Protein AF-X6NXZ4-F1 (afdb_monomer_lite)

Organism: Reticulomyxa filosa (NCBI:txid46433)

Secondary structure (DSSP, 8-state):
------PPPPHHHHHHHHHHHHHHHTT-TT-TT----HHHHHHHHHT-TTHHHHTTSHHHHHHHHHHHHHHHHHSPTT----HHHHHHHHHHHHHHHHHHHHHHHHT-S-HHHHHHHHHHHHHHHHHHHHHHT-SEEE--------------------------------------GGGGG--SS-GGGGTSEE-SSSEEE-SSHHHHHHHHHHHHHHHHHS---SSSS--HHHHHHHHHHHGGGSGGGSS-GGG-HHHHHHHHHHHT--SGGGTTHHHHHHHHHHHTTS-STTHHHHHHHHHHHHHTT---TT-B-TT-B-TT-B-TT-B-TT-B-TT-B-TT-B-TT-B-TT-B-TT-B---

Radius of gyration: 24.18 Å; chains: 1; bounding box: 59×47×80 Å

pLDDT: mean 82.92, std 20.0, range [23.83, 98.88]

Foldseek 3Di:
DDDPDDFFDDPVRLLVVLVVLVVVVVPDPLPPPPPDDPVRVVVLCVQAVLCPVVCSDVVSSVLCSVQSVVVSVPDDGPDNDDPLNSLVSSLVVLLVSLLVVVCVVVVDPCSPVSSVVLLVLLLVVLLVCVLVVHQKAFEDPPPPPPPDDDDDDDDDDDDDPDDDDDDDDDDPDPPRPRHVQDDDPHCQVVAWDDDDPGITGGPDNLSSLSSPLVQQQCQLLVDDDPDDPDDPVVVLVVVLVCLLVGSQLSDACVVPVSNLLSNLVLCPDPPPSSPCVLVSLVSLQVSQLPDPSSLSSNLSSVLSCLSNQPAQELAESDSTRNEQHECDQHHHANYEPALYAHANYHHHNHDHHNYHCHNYHHHD

InterPro domains:
  IPR001646 Pentapeptide repeat [PF00805] (326-363)

Structure (mmCIF, N/CA/C/O backbone):
data_AF-X6NXZ4-F1
#
_entry.id   AF-X6NXZ4-F1
#
loop_
_atom_site.group_PDB
_atom_site.id
_atom_site.type_symbol
_atom_site.label_atom_id
_atom_site.label_alt_id
_atom_site.label_comp_id
_atom_site.label_asym_id
_atom_site.label_entity_id
_atom_site.label_seq_id
_atom_site.pdbx_PDB_ins_code
_atom_site.Cartn_x
_atom_site.Cartn_y
_atom_site.Cartn_z
_atom_site.occupancy
_atom_site.B_iso_or_equiv
_atom_site.auth_seq_id
_atom_site.auth_comp_id
_atom_site.auth_asym_id
_atom_site.auth_atom_id
_atom_site.pdbx_PDB_model_num
ATOM 1 N N . MET A 1 1 ? -16.018 -25.392 -2.775 1.00 40.62 1 MET A N 1
ATOM 2 C CA . MET A 1 1 ? -16.161 -24.503 -1.600 1.00 40.62 1 MET A CA 1
ATOM 3 C C . MET A 1 1 ? -17.085 -23.362 -1.981 1.00 40.62 1 MET A C 1
ATOM 5 O O . MET A 1 1 ? -16.822 -22.713 -2.984 1.00 40.62 1 MET A O 1
ATOM 9 N N . SER A 1 2 ? -18.181 -23.146 -1.254 1.00 38.75 2 SER A N 1
ATOM 10 C CA . SER A 1 2 ? -19.029 -21.968 -1.454 1.00 38.75 2 SER A CA 1
ATOM 11 C C . SER A 1 2 ? -18.284 -20.732 -0.952 1.00 38.75 2 SER A C 1
ATOM 13 O O . SER A 1 2 ? -18.018 -20.625 0.245 1.00 38.75 2 SER A O 1
ATOM 15 N N . VAL A 1 3 ? -17.930 -19.816 -1.850 1.00 45.91 3 VAL A N 1
ATOM 16 C CA . VAL A 1 3 ? -17.366 -18.518 -1.470 1.00 45.91 3 VAL A CA 1
ATOM 17 C C . VAL A 1 3 ? -18.488 -17.712 -0.812 1.00 45.91 3 VAL A C 1
ATOM 19 O O . VAL A 1 3 ? -19.466 -17.351 -1.464 1.00 45.91 3 VAL A O 1
ATOM 22 N N . ILE A 1 4 ? -18.396 -17.501 0.502 1.00 56.75 4 ILE A N 1
ATOM 23 C CA . ILE A 1 4 ? -19.316 -16.627 1.235 1.00 56.75 4 ILE A CA 1
ATOM 24 C C . ILE A 1 4 ? -18.887 -15.191 0.934 1.00 56.75 4 ILE A C 1
ATOM 26 O O . ILE A 1 4 ? -17.881 -14.725 1.461 1.00 56.75 4 ILE A O 1
ATOM 30 N N . ASP A 1 5 ? -19.639 -14.503 0.078 1.00 58.91 5 ASP A N 1
ATOM 31 C CA . ASP A 1 5 ? -19.377 -13.104 -0.263 1.00 58.91 5 ASP A CA 1
ATOM 32 C C . ASP A 1 5 ? -20.158 -12.157 0.666 1.00 58.91 5 ASP A C 1
ATOM 34 O O . ASP A 1 5 ? -21.395 -12.186 0.747 1.00 58.91 5 ASP A O 1
ATOM 38 N N . LEU A 1 6 ? -19.429 -11.319 1.405 1.00 70.81 6 LEU A N 1
ATOM 39 C CA . LEU A 1 6 ? -20.006 -10.315 2.294 1.00 70.81 6 LEU A CA 1
ATOM 40 C C . LEU A 1 6 ? -20.407 -9.086 1.480 1.00 70.81 6 LEU A C 1
ATOM 42 O O . LEU A 1 6 ? -19.597 -8.211 1.190 1.00 70.81 6 LEU A O 1
ATOM 46 N N . ARG A 1 7 ? -21.701 -8.988 1.160 1.00 80.06 7 ARG A N 1
ATOM 47 C CA . ARG A 1 7 ? -22.217 -7.848 0.394 1.00 80.06 7 ARG A CA 1
ATOM 48 C C . ARG A 1 7 ? -22.094 -6.517 1.155 1.00 80.06 7 ARG A C 1
ATOM 50 O O . ARG A 1 7 ? -22.419 -6.476 2.350 1.00 80.06 7 ARG A O 1
ATOM 57 N N . PRO A 1 8 ? -21.763 -5.416 0.453 1.00 85.81 8 PRO A N 1
ATOM 58 C CA . PRO A 1 8 ? -21.750 -4.078 1.034 1.00 85.81 8 PRO A CA 1
ATOM 59 C C . PRO A 1 8 ? -23.112 -3.683 1.629 1.00 85.81 8 PRO A C 1
ATOM 61 O O . PRO A 1 8 ? -24.178 -4.157 1.213 1.00 85.81 8 PRO A O 1
ATOM 64 N N . PHE A 1 9 ? -23.103 -2.807 2.633 1.00 87.19 9 PHE A N 1
ATOM 65 C CA . PHE A 1 9 ? -24.328 -2.305 3.244 1.00 87.19 9 PHE A CA 1
ATOM 66 C C . PHE A 1 9 ? -25.104 -1.398 2.289 1.00 87.19 9 PHE A C 1
ATOM 68 O O . PHE A 1 9 ? -24.594 -0.415 1.767 1.00 87.19 9 PHE A O 1
ATOM 75 N N . SER A 1 10 ? -26.403 -1.672 2.146 1.00 88.06 10 SER A N 1
ATOM 76 C CA . SER A 1 10 ? -27.319 -0.747 1.481 1.00 88.06 10 SER A CA 1
ATOM 77 C C . SER A 1 10 ? -27.532 0.520 2.316 1.00 88.06 10 SER A C 1
ATOM 79 O O . SER A 1 10 ? -27.440 0.489 3.545 1.00 88.06 10 SER A O 1
ATOM 81 N N . LYS A 1 11 ? -27.946 1.622 1.675 1.00 85.56 11 LYS A N 1
ATOM 82 C CA . LYS A 1 11 ? -28.298 2.886 2.361 1.00 85.56 11 LYS A CA 1
ATOM 83 C C . LYS A 1 11 ? -29.260 2.681 3.542 1.00 85.56 11 LYS A C 1
ATOM 85 O O . LYS A 1 11 ? -29.094 3.289 4.596 1.00 85.56 11 LYS A O 1
ATOM 90 N N . LYS A 1 12 ? -30.236 1.772 3.401 1.00 87.25 12 LYS A N 1
ATOM 91 C CA . LYS A 1 12 ? -31.174 1.409 4.478 1.00 87.25 12 LYS A CA 1
ATOM 92 C C . LYS A 1 12 ? -30.455 0.761 5.668 1.00 87.25 12 LYS A C 1
ATOM 94 O O . LYS A 1 12 ? -30.721 1.142 6.804 1.00 87.25 12 LYS A O 1
ATOM 99 N N . ARG A 1 13 ? -29.536 -0.182 5.416 1.00 88.62 13 ARG A N 1
ATOM 100 C CA . ARG A 1 13 ? -28.732 -0.833 6.465 1.00 88.62 13 ARG A CA 1
ATOM 101 C C . ARG A 1 13 ? -27.796 0.153 7.159 1.00 88.62 13 ARG A C 1
ATOM 103 O O . ARG A 1 13 ? -27.683 0.095 8.378 1.00 88.62 13 ARG A O 1
ATOM 110 N N . ILE A 1 14 ? -27.191 1.079 6.413 1.00 86.19 14 ILE A N 1
ATOM 111 C CA . ILE A 1 14 ? -26.353 2.148 6.976 1.00 86.19 14 ILE A CA 1
ATOM 112 C C . ILE A 1 14 ? -27.162 2.988 7.975 1.00 86.19 14 ILE A C 1
ATOM 114 O O . ILE A 1 14 ? -26.747 3.133 9.122 1.00 86.19 14 ILE A O 1
ATOM 118 N N . ASN A 1 15 ? -28.349 3.466 7.590 1.00 85.25 15 ASN A N 1
ATOM 119 C CA . ASN A 1 15 ? -29.202 4.262 8.482 1.00 85.25 15 ASN A CA 1
ATOM 120 C C . ASN A 1 15 ? -29.627 3.478 9.735 1.00 85.25 15 ASN A C 1
ATOM 122 O O . ASN A 1 15 ? -29.497 3.976 10.851 1.00 85.25 15 ASN A O 1
ATOM 126 N N . GLN A 1 16 ? -30.046 2.219 9.570 1.00 87.56 16 GLN A N 1
ATOM 127 C CA . GLN A 1 16 ? -30.391 1.342 10.698 1.00 87.56 16 GLN A CA 1
ATOM 128 C C . GLN A 1 16 ? -29.205 1.113 11.647 1.00 87.56 16 GLN A C 1
ATOM 130 O O . GLN A 1 16 ? -29.375 1.055 12.867 1.00 87.56 16 GLN A O 1
ATOM 135 N N . TYR A 1 17 ? -27.997 0.978 11.097 1.00 89.06 17 TYR A N 1
ATOM 136 C CA . TYR A 1 17 ? -26.782 0.834 11.887 1.00 89.06 17 TYR A CA 1
ATOM 137 C C . TYR A 1 17 ? -26.477 2.108 12.677 1.00 89.06 17 TYR A C 1
ATOM 139 O O . TYR A 1 17 ? -26.167 2.009 13.863 1.00 89.06 17 TYR A O 1
ATOM 147 N N . ILE A 1 18 ? -26.605 3.289 12.059 1.00 86.12 18 ILE A N 1
ATOM 148 C CA . ILE A 1 18 ? -26.430 4.582 12.737 1.00 86.12 18 ILE A CA 1
ATOM 149 C C . ILE A 1 18 ? -27.378 4.666 13.937 1.00 86.12 18 ILE A C 1
ATOM 151 O O . ILE A 1 18 ? -26.922 4.897 15.055 1.00 86.12 18 ILE A O 1
ATOM 155 N N . ASP A 1 19 ? -28.665 4.364 13.758 1.00 83.19 19 ASP A N 1
ATOM 156 C CA . ASP A 1 19 ? -29.640 4.384 14.856 1.00 83.19 19 ASP A CA 1
ATOM 157 C C . ASP A 1 19 ? -29.259 3.430 16.001 1.00 83.19 19 ASP A C 1
ATOM 159 O O . ASP A 1 19 ? -29.365 3.775 17.185 1.00 83.19 19 ASP A O 1
ATOM 163 N N . LYS A 1 20 ? -28.781 2.223 15.670 1.00 86.69 20 LYS A N 1
ATOM 164 C CA . LYS A 1 20 ? -28.319 1.239 16.661 1.00 86.69 20 LYS A CA 1
ATOM 165 C C . LYS A 1 20 ? -27.060 1.715 17.390 1.00 86.69 20 LYS A C 1
ATOM 167 O O . LYS A 1 20 ? -26.991 1.595 18.614 1.00 86.69 20 LYS A O 1
ATOM 172 N N . PHE A 1 21 ? -26.101 2.284 16.663 1.00 84.94 21 PHE A N 1
ATOM 173 C CA . PHE A 1 21 ? -24.873 2.861 17.209 1.00 84.94 21 PHE A CA 1
ATOM 174 C C . PHE A 1 21 ? -25.186 3.968 18.226 1.00 84.94 21 PHE A C 1
ATOM 176 O O . PHE A 1 21 ? -24.637 3.971 19.329 1.00 84.94 21 PHE A O 1
ATOM 183 N N . MET A 1 22 ? -26.154 4.838 17.919 1.00 79.12 22 MET A N 1
ATOM 184 C CA . MET A 1 22 ? -26.608 5.891 18.832 1.00 79.12 22 MET A CA 1
ATOM 185 C C . MET A 1 22 ? -27.223 5.335 20.121 1.00 79.12 22 MET A C 1
ATOM 187 O O . MET A 1 22 ? -26.920 5.815 21.215 1.00 79.12 22 MET A O 1
ATOM 191 N N . LYS A 1 23 ? -28.069 4.301 20.016 1.00 79.06 23 LYS A N 1
ATOM 192 C CA . LYS A 1 23 ? -28.692 3.655 21.186 1.00 79.06 23 LYS A CA 1
ATOM 193 C C . LYS A 1 23 ? -27.661 2.981 22.095 1.00 79.06 23 LYS A C 1
ATOM 195 O O . LYS A 1 23 ? -27.820 3.015 23.313 1.00 79.06 23 LYS A O 1
ATOM 200 N N . MET A 1 24 ? -26.619 2.382 21.517 1.00 76.50 24 MET A N 1
ATOM 201 C CA . MET A 1 24 ? -25.549 1.718 22.269 1.00 76.50 24 MET A CA 1
ATOM 202 C C . MET A 1 24 ? -24.647 2.717 23.001 1.00 76.50 24 MET A C 1
ATOM 204 O O . MET A 1 24 ? -24.370 2.524 24.183 1.00 76.50 24 MET A O 1
ATOM 208 N N . ASN A 1 25 ? -24.242 3.808 22.344 1.00 67.94 25 ASN A N 1
ATOM 209 C CA . ASN A 1 25 ? -23.321 4.777 22.946 1.00 67.94 25 ASN A CA 1
ATOM 210 C C . ASN A 1 25 ? -23.923 5.543 24.129 1.00 67.94 25 ASN A C 1
ATOM 212 O O . ASN A 1 25 ? -23.200 5.837 25.074 1.00 67.94 25 ASN A O 1
ATOM 216 N N . LYS A 1 26 ? -25.244 5.775 24.153 1.00 61.28 26 LYS A N 1
ATOM 217 C CA . LYS A 1 26 ? -25.928 6.358 25.325 1.00 61.28 26 LYS A CA 1
ATOM 218 C C . LYS A 1 26 ? -25.798 5.512 26.603 1.00 61.28 26 LYS A C 1
ATOM 220 O O . LYS A 1 26 ? -26.007 6.037 27.689 1.00 61.28 26 LYS A O 1
ATOM 225 N N . LYS A 1 27 ? -25.480 4.215 26.488 1.00 51.81 27 LYS A N 1
ATOM 226 C CA . LYS A 1 27 ? -25.361 3.281 27.623 1.00 51.81 27 LYS A CA 1
ATOM 227 C C . LYS A 1 27 ? -23.915 2.979 28.035 1.00 51.81 27 LYS A C 1
ATOM 229 O O . LYS A 1 27 ? -23.708 2.384 29.087 1.00 51.81 27 LYS A O 1
ATOM 234 N N . SER A 1 28 ? -22.910 3.344 27.234 1.00 47.09 28 SER A N 1
ATOM 235 C CA . SER A 1 28 ? -21.517 2.933 27.460 1.00 47.09 28 SER A CA 1
ATOM 236 C C . SER A 1 28 ? -20.626 4.080 27.954 1.00 47.09 28 SER A C 1
ATOM 238 O O . SER A 1 28 ? -20.491 5.085 27.264 1.00 47.09 28 SER A O 1
ATOM 240 N N . LYS A 1 29 ? -19.899 3.874 29.065 1.00 49.03 29 LYS A N 1
ATOM 241 C CA . LYS A 1 29 ? -18.857 4.788 29.600 1.00 49.03 29 LYS A CA 1
ATOM 242 C C . LYS A 1 29 ? -17.619 4.964 28.697 1.00 49.03 29 LYS A C 1
ATOM 244 O O . LYS A 1 29 ? -16.670 5.640 29.070 1.00 49.03 29 LYS A O 1
ATOM 249 N N . TRP A 1 30 ? -17.576 4.323 27.526 1.00 42.25 30 TRP A N 1
ATOM 250 C CA . TRP A 1 30 ? -16.416 4.383 26.629 1.00 42.25 30 TRP A CA 1
ATOM 251 C C . TRP A 1 30 ? -16.238 5.744 25.955 1.00 42.25 30 TRP A C 1
ATOM 253 O O . TRP A 1 30 ? -15.127 6.049 25.536 1.00 42.25 30 TRP A O 1
ATOM 263 N N . ASN A 1 31 ? -17.295 6.556 25.874 1.00 49.44 31 ASN A N 1
ATOM 264 C CA . ASN A 1 31 ? -17.271 7.837 25.183 1.00 49.44 31 ASN A CA 1
ATOM 265 C C . ASN A 1 31 ? -18.124 8.883 25.918 1.00 49.44 31 ASN A C 1
ATOM 267 O O . ASN A 1 31 ? -19.207 9.236 25.457 1.00 49.44 31 ASN A O 1
ATOM 271 N N . GLU A 1 32 ? -17.624 9.428 27.028 1.00 46.44 32 GLU A N 1
ATOM 272 C CA . GLU A 1 32 ? -18.255 10.572 27.721 1.00 46.44 32 GLU A CA 1
ATOM 273 C C . GLU A 1 32 ? -18.426 11.811 26.806 1.00 46.44 32 GLU A C 1
ATOM 275 O O . GLU A 1 32 ? -19.234 12.687 27.091 1.00 46.44 32 GLU A O 1
ATOM 280 N N . ASN A 1 33 ? -17.742 11.848 25.653 1.00 48.91 33 ASN A N 1
ATOM 281 C CA . ASN A 1 33 ? -17.731 12.972 24.708 1.00 48.91 33 ASN A CA 1
ATOM 282 C C . ASN A 1 33 ? -18.624 12.811 23.460 1.00 48.91 33 ASN A C 1
ATOM 284 O O . ASN A 1 33 ? -18.610 13.677 22.585 1.00 48.91 33 ASN A O 1
ATOM 288 N N . LEU A 1 34 ? -19.392 11.724 23.328 1.00 58.59 34 LEU A N 1
ATOM 289 C CA . LEU A 1 34 ? -20.245 11.475 22.157 1.00 58.59 34 LEU A CA 1
ATOM 290 C C . LEU A 1 34 ? -21.693 11.930 22.410 1.00 58.59 34 LEU A C 1
ATOM 292 O O . LEU A 1 34 ? -22.622 11.132 22.475 1.00 58.59 34 LEU A O 1
ATOM 296 N N . SER A 1 35 ? -21.878 13.246 22.539 1.00 65.19 35 SER A N 1
ATOM 297 C CA . SER A 1 35 ? -23.180 13.903 22.755 1.00 65.19 35 SER A CA 1
ATOM 298 C C . SER A 1 35 ? -23.971 14.182 21.469 1.00 65.19 35 SER A C 1
ATOM 300 O O . SER A 1 35 ? -25.014 14.835 21.513 1.00 65.19 35 SER A O 1
ATOM 302 N N . TRP A 1 36 ? -23.481 13.726 20.313 1.00 75.56 36 TRP A N 1
ATOM 303 C CA . TRP A 1 36 ? -24.075 14.083 19.027 1.00 75.56 36 TRP A CA 1
ATOM 304 C C . TRP A 1 36 ? -25.475 13.490 18.827 1.00 75.56 36 TRP A C 1
ATOM 306 O O . TRP A 1 36 ? -25.740 12.351 19.198 1.00 75.56 36 TRP A O 1
ATOM 316 N N . THR A 1 37 ? -26.378 14.243 18.202 1.00 78.88 37 THR A N 1
ATOM 317 C CA . THR A 1 37 ? -27.713 13.789 17.787 1.00 78.88 37 THR A CA 1
ATOM 318 C C . THR A 1 37 ? -27.676 13.161 16.391 1.00 78.88 37 THR A C 1
ATOM 320 O O . THR A 1 37 ? -26.754 13.402 15.609 1.00 78.88 37 THR A O 1
ATOM 323 N N . THR A 1 38 ? -28.707 12.392 16.022 1.00 76.19 38 THR A N 1
ATOM 324 C CA . THR A 1 38 ? -28.837 11.822 14.664 1.00 76.19 38 THR A CA 1
ATOM 325 C C . THR A 1 38 ? -28.774 12.903 13.579 1.00 76.19 38 THR A C 1
ATOM 327 O O . THR A 1 38 ? -28.154 12.703 12.536 1.00 76.19 38 THR A O 1
ATOM 330 N N . GLN A 1 39 ? -29.354 14.079 13.842 1.00 79.50 39 GLN A N 1
ATOM 331 C CA . GLN A 1 39 ? -29.302 15.220 12.927 1.00 79.50 39 GLN A CA 1
ATOM 332 C C . GLN A 1 39 ? -27.877 15.760 12.759 1.00 79.50 39 GLN A C 1
ATOM 334 O O . GLN A 1 39 ? -27.484 16.074 11.639 1.00 79.50 39 GLN A O 1
ATOM 339 N N . GLN A 1 40 ? -27.081 15.813 13.833 1.00 84.38 40 GLN A N 1
ATOM 340 C CA . GLN A 1 40 ? -25.681 16.250 13.765 1.00 84.38 40 GLN A CA 1
ATOM 341 C C . GLN A 1 40 ? -24.821 15.272 12.956 1.00 84.38 40 GLN A C 1
ATOM 343 O O . GLN A 1 40 ? -24.057 15.709 12.098 1.00 84.38 40 GLN A O 1
ATOM 348 N N . TYR A 1 41 ? -25.007 13.961 13.144 1.00 85.06 41 TYR A N 1
ATOM 349 C CA . TYR A 1 41 ? -24.356 12.945 12.311 1.00 85.06 41 TYR A CA 1
ATOM 350 C C . TYR A 1 41 ? -24.729 13.075 10.836 1.00 85.06 41 TYR A C 1
ATOM 352 O O . TYR A 1 41 ? -23.848 13.125 9.980 1.00 85.06 41 TYR A O 1
ATOM 360 N N . ALA A 1 42 ? -26.024 13.176 10.531 1.00 82.56 42 ALA A N 1
ATOM 361 C CA . ALA A 1 42 ? -26.492 13.324 9.158 1.00 82.56 42 ALA A CA 1
ATOM 362 C C . ALA A 1 42 ? -25.955 14.611 8.508 1.00 82.56 42 ALA A C 1
ATOM 364 O O . ALA A 1 42 ? -25.505 14.586 7.362 1.00 82.56 42 ALA A O 1
ATOM 365 N N . ALA A 1 43 ? -25.953 15.728 9.240 1.00 84.50 43 ALA A N 1
ATOM 366 C CA . ALA A 1 43 ? -25.404 16.996 8.769 1.00 84.50 43 ALA A CA 1
ATOM 367 C C . ALA A 1 43 ? -23.888 16.919 8.530 1.00 84.50 43 ALA A C 1
ATOM 369 O O . ALA A 1 43 ? -23.399 17.469 7.547 1.00 84.50 43 ALA A O 1
ATOM 370 N N . ALA A 1 44 ? -23.143 16.220 9.390 1.00 85.19 44 ALA A N 1
ATOM 371 C CA . ALA A 1 44 ? -21.708 16.027 9.222 1.00 85.19 44 ALA A CA 1
ATOM 372 C C . ALA A 1 44 ? -21.377 15.119 8.029 1.00 85.19 44 ALA A C 1
ATOM 374 O O . ALA A 1 44 ? -20.517 15.466 7.229 1.00 85.19 44 ALA A O 1
ATOM 375 N N . LEU A 1 45 ? -22.091 14.006 7.846 1.00 86.50 45 LEU A N 1
ATOM 376 C CA . LEU A 1 45 ? -21.878 13.100 6.710 1.00 86.50 45 LEU A CA 1
ATOM 377 C C . LEU A 1 45 ? -22.191 13.757 5.361 1.00 86.50 45 LEU A C 1
ATOM 379 O O . LEU A 1 45 ? -21.499 13.511 4.377 1.00 86.50 45 LEU A O 1
ATOM 383 N N . LYS A 1 46 ? -23.184 14.655 5.307 1.00 85.12 46 LYS A N 1
ATOM 384 C CA . LYS A 1 46 ? -23.458 15.464 4.106 1.00 85.12 46 LYS A CA 1
ATOM 385 C C . LYS A 1 46 ? -22.270 16.334 3.681 1.00 85.12 46 LYS A C 1
ATOM 387 O O . LYS A 1 46 ? -22.146 16.619 2.496 1.00 85.12 46 LYS A O 1
ATOM 392 N N . LYS A 1 47 ? -21.394 16.728 4.612 1.00 84.25 47 LYS A N 1
ATOM 393 C CA . LYS A 1 47 ? -20.197 17.537 4.319 1.00 84.25 47 LYS A CA 1
ATOM 394 C C . LYS A 1 47 ? -19.066 16.729 3.679 1.00 84.25 47 LYS A C 1
ATOM 396 O O . LYS A 1 47 ? -18.166 17.330 3.101 1.00 84.25 47 LYS A O 1
ATOM 401 N N . TYR A 1 48 ? -19.115 15.398 3.762 1.00 84.94 48 TYR A N 1
ATOM 402 C CA . TYR A 1 48 ? -18.034 14.512 3.329 1.00 84.94 48 TYR A CA 1
ATOM 403 C C . TYR A 1 48 ? -18.545 13.383 2.419 1.00 84.94 48 TYR A C 1
ATOM 405 O O . TYR A 1 48 ? -18.620 12.226 2.841 1.00 84.94 48 TYR A O 1
ATOM 413 N N . PRO A 1 49 ? -18.884 13.682 1.149 1.00 84.75 49 PRO A N 1
ATOM 414 C CA . PRO A 1 49 ? -19.455 12.692 0.235 1.00 84.75 49 PRO A CA 1
ATOM 415 C C . PRO A 1 49 ? -18.555 11.471 -0.019 1.00 84.75 49 PRO A C 1
ATOM 417 O O . PRO A 1 49 ? -19.047 10.368 -0.249 1.00 84.75 49 PRO A O 1
ATOM 420 N N . SER A 1 50 ? -17.236 11.650 0.067 1.00 85.12 50 SER A N 1
ATOM 421 C CA . SER A 1 50 ? -16.223 10.593 -0.077 1.00 85.12 50 SER A CA 1
ATOM 422 C C . SER A 1 50 ? -16.377 9.454 0.938 1.00 85.12 50 SER A C 1
ATOM 424 O O . SER A 1 50 ? -16.022 8.316 0.632 1.00 85.12 50 SER A O 1
ATOM 426 N N . LEU A 1 51 ? -16.967 9.719 2.110 1.00 87.75 51 LEU A N 1
ATOM 427 C CA . LEU A 1 51 ? -17.165 8.712 3.152 1.00 87.75 51 LEU A CA 1
ATOM 428 C C . LEU A 1 51 ? -18.276 7.709 2.816 1.00 87.75 51 LEU A C 1
ATOM 430 O O . LEU A 1 51 ? -18.241 6.592 3.325 1.00 87.75 51 LEU A O 1
ATOM 434 N N . TYR A 1 52 ? -19.244 8.050 1.953 1.00 87.44 52 TYR A N 1
ATOM 435 C CA . TYR A 1 52 ? -20.398 7.173 1.704 1.00 87.44 52 TYR A CA 1
ATOM 436 C C . TYR A 1 52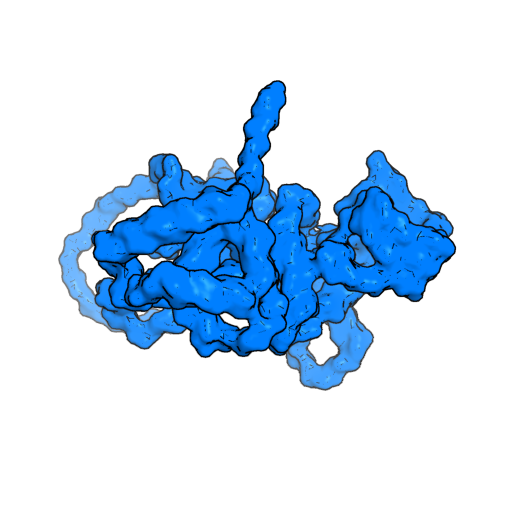 ? -19.998 5.808 1.145 1.00 87.44 52 TYR A C 1
ATOM 438 O O . TYR A 1 52 ? -20.532 4.804 1.605 1.00 87.44 52 TYR A O 1
ATOM 446 N N . LYS A 1 53 ? -19.031 5.758 0.218 1.00 88.94 53 LYS A N 1
ATOM 447 C CA . LYS A 1 53 ? -18.536 4.488 -0.338 1.00 88.94 53 LYS A CA 1
ATOM 448 C C . LYS A 1 53 ? -17.851 3.633 0.736 1.00 88.94 53 LYS A C 1
ATOM 450 O O . LYS A 1 53 ? -18.045 2.428 0.784 1.00 88.94 53 LYS A O 1
ATOM 455 N N . MET A 1 54 ? -17.097 4.261 1.640 1.00 91.12 54 MET A N 1
ATOM 456 C CA . MET A 1 54 ? -16.429 3.574 2.754 1.00 91.12 54 MET A CA 1
ATOM 457 C C . MET A 1 54 ? -17.430 3.022 3.773 1.00 91.12 54 MET A C 1
ATOM 459 O O . MET A 1 54 ? -17.229 1.952 4.332 1.00 91.12 54 MET A O 1
ATOM 463 N N . MET A 1 55 ? -18.529 3.740 4.007 1.00 90.94 55 MET A N 1
ATOM 464 C CA . MET A 1 55 ? -19.585 3.342 4.941 1.00 90.94 55 MET A CA 1
ATOM 465 C C . MET A 1 55 ? -20.379 2.109 4.495 1.00 90.94 55 MET A C 1
ATOM 467 O O . MET A 1 55 ? -21.159 1.574 5.286 1.00 90.94 55 MET A O 1
ATOM 471 N N . GLU A 1 56 ? -20.199 1.649 3.257 1.00 90.50 56 GLU A N 1
ATOM 472 C CA . GLU A 1 56 ? -20.751 0.372 2.814 1.00 90.50 56 GLU A CA 1
ATOM 473 C C . GLU A 1 56 ? -20.022 -0.818 3.472 1.00 90.50 56 GLU A C 1
ATOM 475 O O . GLU A 1 56 ? -20.623 -1.880 3.645 1.00 90.50 56 GLU A O 1
ATOM 480 N N . GLU A 1 57 ? -18.771 -0.638 3.918 1.00 90.50 57 GLU A N 1
ATOM 481 C CA . GLU A 1 57 ? -18.045 -1.612 4.738 1.00 90.50 57 GLU A CA 1
ATOM 482 C C . GLU A 1 57 ? -18.450 -1.461 6.227 1.00 90.50 57 GLU A C 1
ATOM 484 O O . GLU A 1 57 ? -18.250 -0.395 6.822 1.00 90.50 57 GLU A O 1
ATOM 489 N N . PRO A 1 58 ? -18.962 -2.512 6.902 1.00 90.00 58 PRO A N 1
ATOM 490 C CA . PRO A 1 58 ? -19.490 -2.394 8.270 1.00 90.00 58 PRO A CA 1
ATOM 491 C C . PRO A 1 58 ? -18.464 -1.914 9.306 1.00 90.00 58 PRO A C 1
ATOM 493 O O . PRO A 1 58 ? -18.798 -1.169 10.233 1.00 90.00 58 PRO A O 1
ATOM 496 N N . PHE A 1 59 ? -17.208 -2.343 9.158 1.00 90.38 59 PHE A N 1
ATOM 497 C CA . PHE A 1 59 ? -16.123 -1.946 10.051 1.00 90.38 59 PHE A CA 1
ATOM 498 C C . PHE A 1 59 ? -15.770 -0.461 9.883 1.00 90.38 59 PHE A C 1
ATOM 500 O O . PHE A 1 59 ? -15.715 0.271 10.875 1.00 90.38 59 PHE A O 1
ATOM 507 N N . LEU A 1 60 ? -15.640 0.015 8.639 1.00 91.19 60 LEU A N 1
ATOM 508 C CA . LEU A 1 60 ? -15.421 1.432 8.339 1.00 91.19 60 LEU A CA 1
ATOM 509 C C . LEU A 1 60 ? -16.591 2.299 8.787 1.00 91.19 60 LEU A C 1
ATOM 511 O O . LEU A 1 60 ? -16.360 3.353 9.369 1.00 91.19 60 LEU A O 1
ATOM 515 N N . LEU A 1 61 ? -17.835 1.851 8.597 1.00 92.12 61 LEU A N 1
ATOM 516 C CA . LEU A 1 61 ? -19.010 2.556 9.105 1.00 92.12 61 LEU A CA 1
ATOM 517 C C . LEU A 1 61 ? -18.891 2.811 10.611 1.00 92.12 61 LEU A C 1
ATOM 519 O O . LEU A 1 61 ? -19.076 3.936 11.074 1.00 92.12 61 LEU A O 1
ATOM 523 N N . ARG A 1 62 ? -18.517 1.788 11.388 1.00 90.31 62 ARG A N 1
ATOM 524 C CA . ARG A 1 62 ? -18.281 1.941 12.828 1.00 90.31 62 ARG A CA 1
ATOM 525 C C . ARG A 1 62 ? -17.146 2.920 13.129 1.00 90.31 62 ARG A C 1
ATOM 527 O O . ARG A 1 62 ? -17.296 3.737 14.038 1.00 90.31 62 ARG A O 1
ATOM 534 N N . MET A 1 63 ? -16.023 2.829 12.416 1.00 89.94 63 MET A N 1
ATOM 535 C CA . MET A 1 63 ? -14.880 3.725 12.614 1.00 89.94 63 MET A CA 1
ATOM 536 C C . MET A 1 63 ? -15.253 5.176 12.319 1.00 89.94 63 MET A C 1
ATOM 538 O O . MET A 1 63 ? -15.055 6.034 13.175 1.00 89.94 63 MET A O 1
ATOM 542 N N . ILE A 1 64 ? -15.861 5.433 11.159 1.00 91.25 64 ILE A N 1
ATOM 543 C CA . ILE A 1 64 ? -16.297 6.759 10.714 1.00 91.25 64 ILE A CA 1
ATOM 544 C C . ILE A 1 64 ? -17.227 7.376 11.752 1.00 91.25 64 ILE A C 1
ATOM 546 O O . ILE A 1 64 ? -16.974 8.487 12.204 1.00 91.25 64 ILE A O 1
ATOM 550 N N . LEU A 1 65 ? -18.253 6.649 12.205 1.00 89.69 65 LEU A N 1
ATOM 551 C CA . LEU A 1 65 ? -19.171 7.164 13.225 1.00 89.69 65 LEU A CA 1
ATOM 552 C C . LEU A 1 65 ? -18.474 7.443 14.565 1.00 89.69 65 LEU A C 1
ATOM 554 O O . LEU A 1 65 ? -18.872 8.348 15.287 1.00 89.69 65 LEU A O 1
ATOM 558 N N . THR A 1 66 ? -17.422 6.693 14.893 1.00 87.88 66 THR A N 1
ATOM 559 C CA . THR A 1 66 ? -16.650 6.881 16.130 1.00 87.88 66 THR A CA 1
ATOM 560 C C . THR A 1 66 ? -15.809 8.158 16.095 1.00 87.88 66 THR A C 1
ATOM 562 O O . THR A 1 66 ? -15.694 8.840 17.115 1.00 87.88 66 THR A O 1
ATOM 565 N N . ILE A 1 67 ? -15.231 8.486 14.936 1.00 87.81 67 ILE A N 1
ATOM 566 C CA . ILE A 1 67 ? -14.340 9.644 14.774 1.00 87.81 67 ILE A CA 1
ATOM 567 C C . ILE A 1 67 ? -15.070 10.908 14.329 1.00 87.81 67 ILE A C 1
ATOM 569 O O . ILE A 1 67 ? -14.560 11.999 14.551 1.00 87.81 67 ILE A O 1
ATOM 573 N N . LEU A 1 68 ? -16.254 10.802 13.716 1.00 86.81 68 LEU A N 1
ATOM 574 C CA . LEU A 1 68 ? -16.917 11.935 13.062 1.00 86.81 68 LEU A CA 1
ATOM 575 C C . LEU A 1 68 ? -17.003 13.213 13.925 1.00 86.81 68 LEU A C 1
ATOM 577 O O . LEU A 1 68 ? -16.744 14.286 13.378 1.00 86.81 68 LEU A O 1
ATOM 581 N N . PRO A 1 69 ? -17.282 13.145 15.247 1.00 84.25 69 PRO A N 1
ATOM 582 C CA . PRO A 1 69 ? -17.357 14.343 16.085 1.00 84.25 69 PRO A CA 1
ATOM 583 C C . PRO A 1 69 ? -16.040 15.096 16.289 1.00 84.25 69 PRO A C 1
ATOM 585 O O . PRO A 1 69 ? -16.043 16.322 16.417 1.00 84.25 69 PRO A O 1
ATOM 588 N N . SER A 1 70 ? -14.920 14.376 16.382 1.00 79.94 70 SER A N 1
ATOM 589 C CA . SER A 1 70 ? -13.582 14.970 16.496 1.00 79.94 70 SER A CA 1
ATOM 590 C C . SER A 1 70 ? -13.080 15.386 15.113 1.00 79.94 70 SER A C 1
ATOM 592 O O . SER A 1 70 ? -12.580 16.497 14.933 1.00 79.94 70 SER A O 1
ATOM 594 N N . PHE A 1 71 ? -13.325 14.533 14.121 1.00 77.75 71 PHE A N 1
ATOM 595 C CA . PHE A 1 71 ? -12.961 14.712 12.725 1.00 77.75 71 PHE A CA 1
ATOM 596 C C . PHE A 1 71 ? -13.562 15.992 12.128 1.00 77.75 71 PHE A C 1
ATOM 598 O O . PHE A 1 71 ? -12.853 16.790 11.520 1.00 77.75 71 PHE A O 1
ATOM 605 N N . SER A 1 72 ? -14.847 16.272 12.377 1.00 74.38 72 SER A N 1
ATOM 606 C CA . SER A 1 72 ? -15.519 17.466 11.843 1.00 74.38 72 SER A CA 1
ATOM 607 C C . SER A 1 72 ? -14.986 18.797 12.379 1.00 74.38 72 SER A C 1
ATOM 609 O O . SER A 1 72 ? -15.346 19.840 11.844 1.00 74.38 72 SER A O 1
ATOM 611 N N . LYS A 1 73 ? -14.213 18.774 13.473 1.00 74.94 73 LYS A N 1
ATOM 612 C CA . LYS A 1 73 ? -13.580 19.968 14.053 1.00 74.94 73 LYS A CA 1
ATOM 613 C C . LYS A 1 73 ? -12.183 20.223 13.482 1.00 74.94 73 LYS A C 1
ATOM 615 O O . LYS A 1 73 ? -11.714 21.350 13.562 1.00 74.94 73 LYS A O 1
ATOM 620 N N . GLN A 1 74 ? -11.518 19.186 12.968 1.00 67.88 74 GLN A N 1
ATOM 621 C CA . GLN A 1 74 ? -10.119 19.242 12.526 1.00 67.88 74 GLN A CA 1
ATOM 622 C C . GLN A 1 74 ? -9.956 19.424 11.017 1.00 67.88 74 GLN A C 1
ATOM 624 O O . GLN A 1 74 ? -8.967 20.017 10.598 1.00 67.88 74 GLN A O 1
ATOM 629 N N . TYR A 1 75 ? -10.894 18.932 10.205 1.00 66.94 75 TYR A N 1
ATOM 630 C CA . TYR A 1 75 ? -10.762 18.969 8.749 1.00 66.94 75 TYR A CA 1
ATOM 631 C C . TYR A 1 75 ? -11.633 20.072 8.122 1.00 66.94 75 TYR A C 1
ATOM 633 O O . TYR A 1 75 ? -12.812 20.183 8.475 1.00 66.94 75 TYR A O 1
ATOM 641 N N . PRO A 1 76 ? -11.082 20.882 7.192 1.00 64.44 76 PRO A N 1
ATOM 642 C CA . PRO A 1 76 ? -11.855 21.843 6.411 1.00 64.44 76 PRO A CA 1
ATOM 643 C C . PRO A 1 76 ? -12.978 21.179 5.602 1.00 64.44 76 PRO A C 1
ATOM 645 O O . PRO A 1 76 ? -12.927 19.995 5.264 1.00 64.44 76 PRO A O 1
ATOM 648 N N . LEU A 1 77 ? -14.007 21.963 5.276 1.00 59.22 77 LEU A N 1
ATOM 649 C CA . LEU A 1 77 ? -15.121 21.529 4.433 1.00 59.22 77 LEU A CA 1
ATOM 650 C C . LEU A 1 77 ? -14.623 21.214 3.008 1.00 59.22 77 LEU A C 1
ATOM 652 O O . LEU A 1 77 ? -13.775 21.927 2.486 1.00 59.22 77 LEU A O 1
ATOM 656 N N . ALA A 1 78 ? -15.204 20.188 2.375 1.00 56.19 78 ALA A N 1
ATOM 657 C CA . ALA A 1 78 ? -14.969 19.773 0.982 1.00 56.19 78 ALA A CA 1
ATOM 658 C C . ALA A 1 78 ? -13.659 19.020 0.654 1.00 56.19 78 ALA A C 1
ATOM 660 O O . ALA A 1 78 ? -13.403 18.735 -0.516 1.00 56.19 78 ALA A O 1
ATOM 661 N N . THR A 1 79 ? -12.869 18.591 1.642 1.00 66.88 79 THR A N 1
ATOM 662 C CA . THR A 1 79 ? -11.700 17.733 1.382 1.00 66.88 79 THR A CA 1
ATOM 663 C C . THR A 1 79 ? -12.129 16.325 0.945 1.00 66.88 79 THR A C 1
ATOM 665 O O . THR A 1 79 ? -12.978 15.686 1.578 1.00 66.88 79 THR A O 1
ATOM 668 N N . LYS A 1 80 ? -11.529 15.791 -0.126 1.00 79.12 80 LYS A N 1
ATOM 669 C CA . LYS A 1 80 ? -11.664 14.372 -0.486 1.00 79.12 80 LYS A CA 1
ATOM 670 C C . LYS A 1 80 ? -10.891 13.537 0.539 1.00 79.12 80 LYS A C 1
ATOM 672 O O . LYS A 1 80 ? -9.673 13.459 0.474 1.00 79.12 80 LYS A O 1
ATOM 677 N N . ILE A 1 81 ? -11.609 12.941 1.487 1.00 87.31 81 ILE A N 1
ATOM 678 C CA . ILE A 1 81 ? -11.023 12.117 2.548 1.00 87.31 81 ILE A CA 1
ATOM 679 C C . ILE A 1 81 ? -10.692 10.727 2.007 1.00 87.31 81 ILE A C 1
ATOM 681 O O . ILE A 1 81 ? -11.552 10.079 1.404 1.00 87.31 81 ILE A O 1
ATOM 685 N N . SER A 1 82 ? -9.460 10.275 2.235 1.00 91.06 82 SER A N 1
ATOM 686 C CA . SER A 1 82 ? -9.006 8.923 1.896 1.00 91.06 82 SER A CA 1
ATOM 687 C C . SER A 1 82 ? -9.292 7.916 3.017 1.00 91.06 82 SER A C 1
ATOM 689 O O . SER A 1 82 ? -9.556 8.291 4.165 1.00 91.06 82 SER A O 1
ATOM 691 N N . LYS A 1 83 ? -9.239 6.614 2.702 1.00 92.50 83 LYS A N 1
ATOM 692 C CA . LYS A 1 83 ? -9.390 5.551 3.705 1.00 92.50 83 LYS A CA 1
ATOM 693 C C . LYS A 1 83 ? -8.247 5.674 4.717 1.00 92.50 83 LYS A C 1
ATOM 695 O O . LYS A 1 83 ? -8.507 5.673 5.916 1.00 92.50 83 LYS A O 1
ATOM 700 N N . ALA A 1 84 ? -7.016 5.913 4.269 1.00 93.38 84 ALA A N 1
ATOM 701 C CA . ALA A 1 84 ? -5.844 6.145 5.109 1.00 93.38 84 ALA A CA 1
ATOM 702 C C . ALA A 1 84 ? -6.062 7.256 6.153 1.00 93.38 84 ALA A C 1
ATOM 704 O O . ALA A 1 84 ? -5.730 7.064 7.322 1.00 93.38 84 ALA A O 1
ATOM 705 N N . GLN A 1 85 ? -6.687 8.377 5.776 1.00 91.56 85 GLN A N 1
ATOM 706 C CA . GLN A 1 85 ? -6.993 9.481 6.698 1.00 91.56 85 GLN A CA 1
ATOM 707 C C . GLN A 1 85 ? -8.055 9.108 7.748 1.00 91.56 85 GLN A C 1
ATOM 709 O O . GLN A 1 85 ? -7.964 9.534 8.901 1.00 91.56 85 GLN A O 1
ATOM 714 N N . VAL A 1 86 ? -9.036 8.268 7.393 1.00 92.12 86 VAL A N 1
ATOM 715 C CA . VAL A 1 86 ? -10.002 7.712 8.360 1.00 92.12 86 VAL A CA 1
ATOM 716 C C . VAL A 1 86 ? -9.293 6.818 9.383 1.00 92.12 86 VAL A C 1
ATOM 718 O O . VAL A 1 86 ? -9.545 6.949 10.584 1.00 92.12 86 VAL A O 1
ATOM 721 N N . TYR A 1 87 ? -8.386 5.940 8.938 1.00 94.25 87 TYR A N 1
ATOM 722 C CA . TYR A 1 87 ? -7.594 5.093 9.843 1.00 94.25 87 TYR A CA 1
ATOM 723 C C . TYR A 1 87 ? -6.648 5.914 10.716 1.00 94.25 87 TYR A C 1
ATOM 725 O O . TYR A 1 87 ? -6.540 5.642 11.909 1.00 94.25 87 TYR A O 1
ATOM 733 N N . GLU A 1 88 ? -6.007 6.942 10.165 1.00 92.00 88 GLU A N 1
ATOM 734 C CA . GLU A 1 88 ? -5.138 7.851 10.912 1.00 92.00 88 GLU A CA 1
ATOM 735 C C . GLU A 1 88 ? -5.889 8.554 12.043 1.00 92.00 88 GLU A C 1
ATOM 737 O O . GLU A 1 88 ? -5.461 8.503 13.198 1.00 92.00 88 GLU A O 1
ATOM 742 N N . ALA A 1 89 ? -7.044 9.151 11.740 1.00 90.38 89 ALA A N 1
ATOM 743 C CA . ALA A 1 89 ? -7.862 9.827 12.738 1.00 90.38 89 ALA A CA 1
ATOM 744 C C . ALA A 1 89 ? -8.392 8.855 13.804 1.00 90.38 89 ALA A C 1
ATOM 746 O O . ALA A 1 89 ? -8.352 9.162 15.000 1.00 90.38 89 ALA A O 1
ATOM 747 N N . PHE A 1 90 ? -8.833 7.661 13.393 1.00 90.56 90 PHE A N 1
ATOM 748 C CA . PHE A 1 90 ? -9.278 6.621 14.319 1.00 90.56 90 PHE A CA 1
ATOM 749 C C . PHE A 1 90 ? -8.157 6.164 15.246 1.00 90.56 90 PHE A C 1
ATOM 751 O O . PHE A 1 90 ? -8.337 6.162 16.464 1.00 90.56 90 PHE A O 1
ATOM 758 N N . ASN A 1 91 ? -6.990 5.834 14.694 1.00 88.25 91 ASN A N 1
ATOM 759 C CA . ASN A 1 91 ? -5.849 5.375 15.474 1.00 88.25 91 ASN A CA 1
ATOM 760 C C . ASN A 1 91 ? -5.335 6.473 16.404 1.00 88.25 91 ASN A C 1
ATOM 762 O O . ASN A 1 91 ? -5.036 6.185 17.558 1.00 88.25 91 ASN A O 1
ATOM 766 N N . LYS A 1 92 ? -5.311 7.739 15.971 1.00 86.31 92 LYS A N 1
ATOM 767 C CA . LYS A 1 92 ? -4.961 8.869 16.841 1.00 86.31 92 LYS A CA 1
ATOM 768 C C . LYS A 1 92 ? -5.891 8.939 18.056 1.00 86.31 92 LYS A C 1
ATOM 770 O O . LYS A 1 92 ? -5.407 8.899 19.182 1.00 86.31 92 LYS A O 1
ATOM 775 N N . GLN A 1 93 ? -7.208 8.953 17.841 1.00 85.62 93 GLN A N 1
ATOM 776 C CA . GLN A 1 93 ? -8.195 9.006 18.927 1.00 85.62 93 GLN A CA 1
ATOM 777 C C . GLN A 1 93 ? -8.138 7.770 19.838 1.00 85.62 93 GLN A C 1
ATOM 779 O O . GLN A 1 93 ? -8.280 7.877 21.062 1.00 85.62 93 GLN A O 1
ATOM 784 N N . TRP A 1 94 ? -7.937 6.590 19.253 1.00 84.38 94 TRP A N 1
ATOM 785 C CA . TRP A 1 94 ? -7.867 5.332 19.986 1.00 84.38 94 TRP A CA 1
ATOM 786 C C . TRP A 1 94 ? -6.605 5.233 20.849 1.00 84.38 94 TRP A C 1
ATOM 788 O O . TRP A 1 94 ? -6.714 4.907 22.035 1.00 84.38 94 TRP A O 1
ATOM 798 N N . ILE A 1 95 ? -5.436 5.586 20.300 1.00 83.69 95 ILE A N 1
ATOM 799 C CA . ILE A 1 95 ? -4.174 5.632 21.049 1.00 83.69 95 ILE A CA 1
ATOM 800 C C . ILE A 1 95 ? -4.261 6.695 22.144 1.00 83.69 95 ILE A C 1
ATOM 802 O O . ILE A 1 95 ? -3.970 6.379 23.291 1.00 83.69 95 ILE A O 1
ATOM 806 N N . ASP A 1 96 ? -4.744 7.906 21.847 1.00 83.88 96 ASP A N 1
ATOM 807 C CA . ASP A 1 96 ? -4.876 8.978 22.847 1.00 83.88 96 ASP A CA 1
ATOM 808 C C . ASP A 1 96 ? -5.741 8.534 24.041 1.00 83.88 96 ASP A C 1
ATOM 810 O O . ASP A 1 96 ? -5.405 8.777 25.202 1.00 83.88 96 ASP A O 1
ATOM 814 N N . SER A 1 97 ? -6.824 7.799 23.772 1.00 81.00 97 SER A N 1
ATOM 815 C CA . SER A 1 97 ? -7.700 7.253 24.814 1.00 81.00 97 SER A CA 1
ATOM 816 C C . SER A 1 97 ? -7.026 6.159 25.653 1.00 81.00 97 SER A C 1
ATOM 818 O O . SER A 1 97 ? -7.267 6.080 26.860 1.00 81.00 97 SER A O 1
ATOM 820 N N . ARG A 1 98 ? -6.198 5.300 25.041 1.00 79.31 98 ARG A N 1
ATOM 821 C CA . ARG A 1 98 ? -5.463 4.231 25.744 1.00 79.31 98 ARG A CA 1
ATOM 822 C C . ARG A 1 98 ? -4.291 4.783 26.546 1.00 79.31 98 ARG A C 1
ATOM 824 O O . ARG A 1 98 ? -4.180 4.467 27.726 1.00 79.31 98 ARG A O 1
ATOM 831 N N . VAL A 1 99 ? -3.502 5.674 25.955 1.00 79.44 99 VAL A N 1
ATOM 832 C CA . VAL A 1 99 ? -2.398 6.372 26.623 1.00 79.44 99 VAL A CA 1
ATOM 833 C C . VAL A 1 99 ? -2.908 7.136 27.838 1.00 79.44 99 VAL A C 1
ATOM 835 O O . VAL A 1 99 ? -2.316 7.018 28.901 1.00 79.44 99 VAL A O 1
ATOM 838 N N . LYS A 1 100 ? -4.047 7.838 27.744 1.00 80.50 100 LYS A N 1
ATOM 839 C CA . LYS A 1 100 ? -4.638 8.525 28.904 1.00 80.50 100 LYS A CA 1
ATOM 840 C C . LYS A 1 100 ? -4.986 7.558 30.044 1.00 80.50 100 LYS A C 1
ATOM 842 O O . LYS A 1 100 ? -4.759 7.880 31.205 1.00 80.50 100 LYS A O 1
ATOM 847 N N . LYS A 1 101 ? -5.518 6.369 29.732 1.00 78.38 101 LYS A N 1
ATOM 848 C CA . LYS A 1 101 ? -5.811 5.336 30.743 1.00 78.38 101 LYS A CA 1
ATOM 849 C C . LYS A 1 101 ? -4.533 4.791 31.382 1.00 78.38 101 LYS A C 1
ATOM 851 O O . LYS A 1 101 ? -4.478 4.703 32.602 1.00 78.38 101 LYS A O 1
ATOM 856 N N . ILE A 1 102 ? -3.525 4.479 30.571 1.00 75.88 102 ILE A N 1
ATOM 857 C CA . ILE A 1 102 ? -2.244 3.928 31.031 1.00 75.88 102 ILE A CA 1
ATOM 858 C C . ILE A 1 102 ? -1.472 4.960 31.855 1.00 75.88 102 ILE A C 1
ATOM 860 O O . ILE A 1 102 ? -1.053 4.650 32.961 1.00 75.88 102 ILE A O 1
ATOM 864 N N . ALA A 1 103 ? -1.354 6.203 31.382 1.00 77.88 103 ALA A N 1
ATOM 865 C CA . ALA A 1 103 ? -0.680 7.282 32.105 1.00 77.88 103 ALA A CA 1
ATOM 866 C C . ALA A 1 103 ? -1.326 7.534 33.477 1.00 77.88 103 ALA A C 1
ATOM 868 O O . ALA A 1 103 ? -0.623 7.694 34.471 1.00 77.88 103 ALA A O 1
ATOM 869 N N . ASN A 1 104 ? -2.662 7.477 33.555 1.00 77.00 104 ASN A N 1
ATOM 870 C CA . ASN A 1 104 ? -3.381 7.574 34.826 1.00 77.00 104 ASN A CA 1
ATOM 871 C C . ASN A 1 104 ? -3.107 6.378 35.757 1.00 77.00 104 ASN A C 1
ATOM 873 O O . ASN A 1 104 ? -3.046 6.563 36.968 1.00 77.00 104 ASN A O 1
ATOM 877 N N . GLN A 1 105 ? -2.961 5.163 35.215 1.00 75.12 105 GLN A N 1
ATOM 878 C CA . GLN A 1 105 ? -2.662 3.954 35.995 1.00 75.12 105 GLN A CA 1
ATOM 879 C C . GLN A 1 105 ? -1.208 3.913 36.485 1.00 75.12 105 GLN A C 1
ATOM 881 O O . GLN A 1 105 ? -0.967 3.526 37.624 1.00 75.12 105 GLN A O 1
ATOM 886 N N . LEU A 1 106 ? -0.259 4.336 35.648 1.00 70.75 106 LEU A N 1
ATOM 887 C CA . LEU A 1 106 ? 1.181 4.287 35.919 1.00 70.75 106 LEU A CA 1
ATOM 888 C C . LEU A 1 106 ? 1.733 5.565 36.574 1.00 70.75 106 LEU A C 1
ATOM 890 O O . LEU A 1 106 ? 2.911 5.610 36.909 1.00 70.75 106 LEU A O 1
ATOM 894 N N . LYS A 1 107 ? 0.906 6.606 36.767 1.00 73.56 107 LYS A N 1
ATOM 895 C CA . LYS A 1 107 ? 1.332 7.953 37.209 1.00 73.56 107 LYS A CA 1
ATOM 896 C C . LYS A 1 107 ? 2.468 8.535 36.349 1.00 73.56 107 LYS A C 1
ATOM 898 O O . LYS A 1 107 ? 3.310 9.286 36.836 1.00 73.56 107 LYS A O 1
ATOM 903 N N . GLU A 1 108 ? 2.498 8.186 35.068 1.00 66.56 108 GLU A N 1
ATOM 904 C CA . GLU A 1 108 ? 3.609 8.517 34.180 1.00 66.56 108 GLU A CA 1
ATOM 905 C C . GLU A 1 108 ? 3.491 9.937 33.605 1.00 66.56 108 GLU A C 1
ATOM 907 O O . GLU A 1 108 ? 2.452 10.325 33.069 1.00 66.56 108 GLU A O 1
ATOM 912 N N . MET A 1 109 ? 4.581 10.711 33.677 1.00 60.25 109 MET A N 1
ATOM 913 C CA . MET A 1 109 ? 4.620 12.124 33.271 1.00 60.25 109 MET A CA 1
ATOM 914 C C . MET A 1 109 ? 4.857 12.364 31.768 1.00 60.25 109 MET A C 1
ATOM 916 O O . MET A 1 109 ? 4.767 13.507 31.317 1.00 60.25 109 MET A O 1
ATOM 920 N N . HIS A 1 110 ? 5.111 11.324 30.957 1.00 74.31 110 HIS A N 1
ATOM 921 C CA . HIS A 1 110 ? 5.430 11.481 29.526 1.00 74.31 110 HIS A CA 1
ATOM 922 C C . HIS A 1 110 ? 4.505 10.699 28.566 1.00 74.31 110 HIS A C 1
ATOM 924 O O . HIS A 1 110 ? 4.972 9.807 27.851 1.00 74.31 110 HIS A O 1
ATOM 930 N N . PRO A 1 111 ? 3.214 11.078 28.437 1.00 78.44 111 PRO A N 1
ATOM 931 C CA . PRO A 1 111 ? 2.251 10.437 27.525 1.00 78.44 111 PRO A CA 1
ATOM 932 C C . PRO A 1 111 ? 2.732 10.300 26.070 1.00 78.44 111 PRO A C 1
ATOM 934 O O . PRO A 1 111 ? 2.374 9.353 25.369 1.00 78.44 111 PRO A O 1
ATOM 937 N N . GLN A 1 112 ? 3.588 11.218 25.620 1.00 82.75 112 GLN A N 1
ATOM 938 C CA . GLN A 1 112 ? 4.061 11.272 24.235 1.00 82.75 112 GLN A CA 1
ATOM 939 C C . GLN A 1 112 ? 5.059 10.161 23.911 1.00 82.75 112 GLN A C 1
ATOM 941 O O . GLN A 1 112 ? 5.015 9.616 22.810 1.00 82.75 112 GLN A O 1
ATOM 946 N N . LYS A 1 113 ? 5.894 9.766 24.879 1.00 82.06 113 LYS A N 1
ATOM 947 C CA . LYS A 1 113 ? 6.801 8.621 24.721 1.00 82.06 113 LYS A CA 1
ATOM 948 C C . LYS A 1 113 ? 6.010 7.320 24.598 1.00 82.06 113 LYS A C 1
ATOM 950 O O . LYS A 1 113 ? 6.280 6.525 23.704 1.00 82.06 113 LYS A O 1
ATOM 955 N N . ILE A 1 114 ? 4.974 7.157 25.425 1.00 80.50 114 ILE A N 1
ATOM 956 C CA . ILE A 1 114 ? 4.071 5.999 25.368 1.00 80.50 114 ILE A CA 1
ATOM 957 C C . ILE A 1 114 ? 3.375 5.951 24.005 1.00 80.50 114 ILE A C 1
ATOM 959 O O . ILE A 1 114 ? 3.366 4.914 23.352 1.00 80.50 114 ILE A O 1
ATOM 963 N N . LYS A 1 115 ? 2.837 7.081 23.530 1.00 85.56 115 LYS A N 1
ATOM 964 C CA . LYS A 1 115 ? 2.191 7.159 22.215 1.00 85.56 115 LYS A CA 1
ATOM 965 C C . LYS A 1 115 ? 3.118 6.720 21.080 1.00 85.56 115 LYS A C 1
ATOM 967 O O . LYS A 1 115 ? 2.692 5.931 20.239 1.00 85.56 115 LYS A O 1
ATOM 972 N N . PHE A 1 116 ? 4.361 7.199 21.078 1.00 85.38 116 PHE A N 1
ATOM 973 C CA . PHE A 1 116 ? 5.360 6.813 20.083 1.00 85.38 116 PHE A CA 1
ATOM 974 C C . PHE A 1 116 ? 5.677 5.312 20.149 1.00 85.38 116 PHE A C 1
ATOM 976 O O . PHE A 1 116 ? 5.573 4.627 19.134 1.00 85.38 116 PHE A O 1
ATOM 983 N N . ALA A 1 117 ? 5.941 4.775 21.345 1.00 86.00 117 ALA A N 1
ATOM 984 C CA . ALA A 1 117 ? 6.200 3.347 21.542 1.00 86.00 117 ALA A CA 1
ATOM 985 C C . ALA A 1 117 ? 5.022 2.470 21.079 1.00 86.00 117 ALA A C 1
ATOM 987 O O . ALA A 1 117 ? 5.224 1.442 20.439 1.00 86.00 117 ALA A O 1
ATOM 988 N N . PHE A 1 118 ? 3.781 2.900 21.328 1.00 87.25 118 PHE A N 1
ATOM 989 C CA . PHE A 1 118 ? 2.582 2.224 20.828 1.00 87.25 118 PHE A CA 1
ATOM 990 C C . PHE A 1 118 ? 2.524 2.200 19.300 1.00 87.25 118 PHE A C 1
ATOM 992 O O . PHE A 1 118 ? 2.209 1.166 18.713 1.00 87.25 118 PHE A O 1
ATOM 999 N N . GLN A 1 119 ? 2.795 3.334 18.653 1.00 90.06 119 GLN A N 1
ATOM 1000 C CA . GLN A 1 119 ? 2.782 3.429 17.194 1.00 90.06 119 GLN A CA 1
ATOM 1001 C C . GLN A 1 119 ? 3.863 2.547 16.573 1.00 90.06 119 GLN A C 1
ATOM 1003 O O . GLN A 1 119 ? 3.548 1.774 15.670 1.00 90.06 119 GLN A O 1
ATOM 1008 N N . GLN A 1 120 ? 5.088 2.619 17.093 1.00 90.88 120 GLN A N 1
ATOM 1009 C CA . GLN A 1 120 ? 6.207 1.805 16.633 1.00 90.88 120 GLN A CA 1
ATOM 1010 C C . GLN A 1 120 ? 5.916 0.310 16.808 1.00 90.88 120 GLN A C 1
ATOM 1012 O O . GLN A 1 120 ? 6.030 -0.447 15.849 1.00 90.88 120 GLN A O 1
ATOM 1017 N N . TYR A 1 121 ? 5.421 -0.100 17.981 1.00 91.69 121 TYR A N 1
ATOM 1018 C CA . TYR A 1 121 ? 5.023 -1.485 18.234 1.00 91.69 121 TYR A CA 1
ATOM 1019 C C . TYR A 1 121 ? 3.992 -1.989 17.213 1.00 91.69 121 TYR A C 1
ATOM 1021 O O . TYR A 1 121 ? 4.146 -3.072 16.652 1.00 91.69 121 TYR A O 1
ATOM 1029 N N . CYS A 1 122 ? 2.946 -1.198 16.936 1.00 92.94 122 CYS A N 1
ATOM 1030 C CA . CYS A 1 122 ? 1.923 -1.579 15.960 1.00 92.94 122 CYS A CA 1
ATOM 1031 C C . CYS A 1 122 ? 2.500 -1.707 14.545 1.00 92.94 122 CYS A C 1
ATOM 1033 O O . CYS A 1 122 ? 2.139 -2.639 13.833 1.00 92.94 122 CYS A O 1
ATOM 1035 N N . GLN A 1 123 ? 3.365 -0.773 14.138 1.00 95.50 123 GLN A N 1
ATOM 1036 C CA . GLN A 1 123 ? 4.008 -0.769 12.821 1.00 95.50 123 GLN A CA 1
ATOM 1037 C C . GLN A 1 123 ? 4.913 -1.988 12.633 1.00 95.50 123 GLN A C 1
ATOM 1039 O O . GLN A 1 123 ? 4.789 -2.688 11.631 1.00 95.50 123 GLN A O 1
ATOM 1044 N N . GLU A 1 124 ? 5.781 -2.269 13.607 1.00 95.00 124 GLU A N 1
ATOM 1045 C CA . GLU A 1 124 ? 6.704 -3.403 13.552 1.00 95.00 124 GLU A CA 1
ATOM 1046 C C . GLU A 1 124 ? 5.963 -4.739 13.570 1.00 95.00 124 GLU A C 1
ATOM 1048 O O . GLU A 1 124 ? 6.233 -5.593 12.731 1.00 95.00 124 GLU A O 1
ATOM 1053 N N . LEU A 1 125 ? 4.996 -4.914 14.477 1.00 94.81 125 LEU A N 1
ATOM 1054 C CA . LEU A 1 125 ? 4.237 -6.160 14.560 1.00 94.81 125 LEU A CA 1
ATOM 1055 C C . LEU A 1 125 ? 3.389 -6.393 13.307 1.00 94.81 125 LEU A C 1
ATOM 1057 O O . LEU A 1 125 ? 3.343 -7.508 12.799 1.00 94.81 125 LEU A O 1
ATOM 1061 N N . ALA A 1 126 ? 2.704 -5.362 12.805 1.00 96.50 126 ALA A N 1
ATOM 1062 C CA . ALA A 1 126 ? 1.867 -5.505 11.619 1.00 96.50 126 ALA A CA 1
ATOM 1063 C C . ALA A 1 126 ? 2.684 -5.844 10.369 1.00 96.50 126 ALA A C 1
ATOM 1065 O O . ALA A 1 126 ? 2.239 -6.644 9.543 1.00 96.50 126 ALA A O 1
ATOM 1066 N N . PHE A 1 127 ? 3.869 -5.244 10.241 1.00 97.12 127 PHE A N 1
ATOM 1067 C CA . PHE A 1 127 ? 4.792 -5.562 9.163 1.00 97.12 127 PHE A CA 1
ATOM 1068 C C . PHE A 1 127 ? 5.344 -6.986 9.301 1.00 97.12 127 PHE A C 1
ATOM 1070 O O . PHE A 1 127 ? 5.328 -7.731 8.327 1.00 97.12 127 PHE A O 1
ATOM 1077 N N . GLU A 1 128 ? 5.731 -7.417 10.504 1.00 95.94 128 GLU A N 1
ATOM 1078 C CA . GLU A 1 128 ? 6.173 -8.796 10.739 1.00 95.94 128 GLU A CA 1
ATOM 1079 C C . GLU A 1 128 ? 5.055 -9.808 10.434 1.00 95.94 128 GLU A C 1
ATOM 1081 O O . GLU A 1 128 ? 5.286 -10.784 9.730 1.00 95.94 128 GLU A O 1
ATOM 1086 N N . MET A 1 129 ? 3.811 -9.541 10.846 1.00 95.12 129 MET A N 1
ATOM 1087 C CA . MET A 1 129 ? 2.642 -10.349 10.469 1.00 95.12 129 MET A CA 1
ATOM 1088 C C . MET A 1 129 ? 2.473 -10.478 8.944 1.00 95.12 129 MET A C 1
ATOM 1090 O O . MET A 1 129 ? 2.156 -11.558 8.445 1.00 95.12 129 MET A O 1
ATOM 1094 N N . PHE A 1 130 ? 2.732 -9.406 8.185 1.00 96.06 130 PHE A N 1
ATOM 1095 C CA . PHE A 1 130 ? 2.747 -9.451 6.718 1.00 96.06 130 PHE A CA 1
ATOM 1096 C C . PHE A 1 130 ? 3.881 -10.335 6.168 1.00 96.06 130 PHE A C 1
ATOM 1098 O O . PHE A 1 130 ? 3.635 -11.172 5.292 1.00 96.06 130 PHE A O 1
ATOM 1105 N N . ILE A 1 131 ? 5.101 -10.193 6.696 1.00 95.69 131 ILE A N 1
ATOM 1106 C CA . ILE A 1 131 ? 6.258 -11.002 6.285 1.00 95.69 131 ILE A CA 1
ATOM 1107 C C . ILE A 1 131 ? 5.999 -12.490 6.532 1.00 95.69 131 ILE A C 1
ATOM 1109 O O . ILE A 1 131 ? 6.211 -13.302 5.633 1.00 95.69 131 ILE A O 1
ATOM 1113 N N . GLN A 1 132 ? 5.462 -12.836 7.703 1.00 93.75 132 GLN A N 1
ATOM 1114 C CA . GLN A 1 132 ? 5.131 -14.216 8.065 1.00 93.75 132 GLN A CA 1
ATOM 1115 C C . GLN A 1 132 ? 3.892 -14.762 7.330 1.00 93.75 132 GLN A C 1
ATOM 1117 O O . GLN A 1 132 ? 3.626 -15.960 7.395 1.00 93.75 132 GLN A O 1
ATOM 1122 N N . GLY A 1 133 ? 3.107 -13.911 6.655 1.00 92.00 133 GLY A N 1
ATOM 1123 C CA . GLY A 1 133 ? 1.848 -14.312 6.015 1.00 92.00 133 GLY A CA 1
ATOM 1124 C C . GLY A 1 133 ? 0.777 -14.776 7.010 1.00 92.00 133 GLY A C 1
ATOM 1125 O O . GLY A 1 133 ? -0.093 -15.568 6.653 1.00 92.00 133 GLY A O 1
ATOM 1126 N N . ASN A 1 134 ? 0.842 -14.312 8.264 1.00 88.44 134 ASN A N 1
ATOM 1127 C CA . ASN A 1 134 ? -0.060 -14.715 9.342 1.00 88.44 134 ASN A CA 1
ATOM 1128 C C . ASN A 1 134 ? -0.642 -13.484 10.051 1.00 88.44 134 ASN A C 1
ATOM 1130 O O . ASN A 1 134 ? 0.087 -12.583 10.448 1.00 88.44 134 ASN A O 1
ATOM 1134 N N . GLN A 1 135 ? -1.962 -13.460 10.242 1.00 88.31 135 GLN A N 1
ATOM 1135 C CA . GLN A 1 135 ? -2.685 -12.362 10.906 1.00 88.31 135 GLN A CA 1
ATOM 1136 C C . GLN A 1 135 ? -2.707 -12.495 12.439 1.00 88.31 135 GLN A C 1
ATOM 1138 O O . GLN A 1 135 ? -3.146 -11.580 13.142 1.00 88.31 135 GLN A O 1
ATOM 1143 N N . THR A 1 136 ? -2.235 -13.632 12.953 1.00 89.81 136 THR A N 1
ATOM 1144 C CA . THR A 1 136 ? -2.237 -13.975 14.372 1.00 89.81 136 THR A CA 1
ATOM 1145 C C . THR A 1 136 ? -0.807 -14.140 14.871 1.00 89.81 136 THR A C 1
ATOM 1147 O O . THR A 1 136 ? -0.042 -14.947 14.347 1.00 89.81 136 THR A O 1
ATOM 1150 N N . ALA A 1 137 ? -0.457 -13.406 15.923 1.00 89.06 137 ALA A N 1
ATOM 1151 C CA . ALA A 1 137 ? 0.800 -13.566 16.640 1.00 89.06 137 ALA A CA 1
ATOM 1152 C C . ALA A 1 137 ? 0.594 -14.448 17.876 1.00 89.06 137 ALA A C 1
ATOM 1154 O O . ALA A 1 137 ? -0.440 -14.352 18.544 1.00 89.06 137 ALA A O 1
ATOM 1155 N N . ILE A 1 138 ? 1.580 -15.301 18.165 1.00 87.38 138 ILE A N 1
ATOM 1156 C CA . ILE A 1 138 ? 1.493 -16.327 19.210 1.00 87.38 138 ILE A CA 1
ATOM 1157 C C . ILE A 1 138 ? 2.472 -15.997 20.340 1.00 87.38 138 ILE A C 1
ATOM 1159 O O . ILE A 1 138 ? 3.685 -15.988 20.129 1.00 87.38 138 ILE A O 1
ATOM 1163 N N . GLU A 1 139 ? 1.949 -15.738 21.537 1.00 84.69 139 GLU A N 1
ATOM 1164 C CA . GLU A 1 139 ? 2.737 -15.536 22.758 1.00 84.69 139 GLU A CA 1
ATOM 1165 C C . GLU A 1 139 ? 3.236 -16.890 23.288 1.00 84.69 139 GLU A C 1
ATOM 1167 O O . GLU A 1 139 ? 2.465 -17.832 23.450 1.00 84.69 139 GLU A O 1
ATOM 1172 N N . ASN A 1 140 ? 4.536 -17.022 23.552 1.00 76.81 140 ASN A N 1
ATOM 1173 C CA . ASN A 1 140 ? 5.046 -18.229 24.198 1.00 76.81 140 ASN A CA 1
ATOM 1174 C C . ASN A 1 140 ? 4.703 -18.191 25.690 1.00 76.81 140 ASN A C 1
ATOM 1176 O O . ASN A 1 140 ? 5.055 -17.227 26.374 1.00 76.81 140 ASN A O 1
ATOM 1180 N N . ASP A 1 141 ? 4.106 -19.269 26.205 1.00 60.75 141 ASP A N 1
ATOM 1181 C CA . ASP A 1 141 ? 3.989 -19.509 27.643 1.00 60.75 141 ASP A CA 1
ATOM 1182 C C . ASP A 1 141 ? 5.389 -19.723 28.219 1.00 60.75 141 ASP A C 1
ATOM 1184 O O . ASP A 1 141 ? 5.886 -20.841 28.362 1.00 60.75 141 ASP A O 1
ATOM 1188 N N . LYS A 1 142 ? 6.071 -18.634 28.566 1.00 55.34 142 LYS A N 1
ATOM 1189 C CA . LYS A 1 142 ? 7.120 -18.737 29.570 1.00 55.34 142 LYS A CA 1
ATOM 1190 C C . LYS A 1 142 ? 6.381 -19.039 30.863 1.00 55.34 142 LYS A C 1
ATOM 1192 O O . LYS A 1 142 ? 5.729 -18.153 31.410 1.00 55.34 142 LYS A O 1
ATOM 1197 N N . GLU A 1 143 ? 6.466 -20.280 31.346 1.00 40.34 143 GLU A N 1
ATOM 1198 C CA . GLU A 1 143 ? 6.222 -20.575 32.755 1.00 40.34 143 GLU A CA 1
ATOM 1199 C C . GLU A 1 143 ? 7.008 -19.538 33.559 1.00 40.34 143 GLU A C 1
ATOM 1201 O O . GLU A 1 143 ? 8.233 -19.611 33.690 1.00 40.34 143 GLU A O 1
ATOM 1206 N N . TYR A 1 144 ? 6.311 -18.529 34.077 1.00 42.25 144 TYR A N 1
ATOM 1207 C CA . TYR A 1 144 ? 6.851 -17.677 35.112 1.00 42.25 144 TYR A CA 1
ATOM 1208 C C . TYR A 1 144 ? 7.028 -18.592 36.320 1.00 42.25 144 TYR A C 1
ATOM 1210 O O . TYR A 1 144 ? 6.141 -18.704 37.167 1.00 42.25 144 TYR A O 1
ATOM 1218 N N . LYS A 1 145 ? 8.178 -19.272 36.417 1.00 28.88 145 LYS A N 1
ATOM 1219 C CA . LYS A 1 145 ? 8.681 -19.708 37.713 1.00 28.88 145 LYS A CA 1
ATOM 1220 C C . LYS A 1 145 ? 8.678 -18.448 38.561 1.00 28.88 145 LYS A C 1
ATOM 1222 O O . LYS A 1 145 ? 9.485 -17.550 38.337 1.00 28.88 145 LYS A O 1
ATOM 1227 N N . LYS A 1 146 ? 7.714 -18.368 39.483 1.00 31.25 146 LYS A N 1
ATOM 1228 C CA . LYS A 1 146 ? 7.700 -17.421 40.594 1.00 31.25 146 LYS A CA 1
ATOM 1229 C C . LYS A 1 146 ? 9.056 -17.535 41.277 1.00 31.25 146 LYS A C 1
ATOM 1231 O O . LYS A 1 146 ? 9.254 -18.378 42.147 1.00 31.25 146 LYS A O 1
ATOM 1236 N N . ILE A 1 147 ? 10.001 -16.701 40.870 1.00 29.08 147 ILE A N 1
ATOM 1237 C CA . ILE A 1 147 ? 11.152 -16.403 41.695 1.00 29.08 147 ILE A CA 1
ATOM 1238 C C . ILE A 1 147 ? 10.577 -15.502 42.784 1.00 29.08 147 ILE A C 1
ATOM 1240 O O . ILE A 1 147 ? 10.359 -14.309 42.592 1.00 29.08 147 ILE A O 1
ATOM 1244 N N . ASN A 1 148 ? 10.214 -16.137 43.899 1.00 32.62 148 ASN A N 1
ATOM 1245 C CA . ASN A 1 148 ? 9.987 -15.469 45.168 1.00 32.62 148 ASN A CA 1
ATOM 1246 C C . ASN A 1 148 ? 11.233 -14.635 45.476 1.00 32.62 148 ASN A C 1
ATOM 1248 O O . ASN A 1 148 ? 12.239 -15.186 45.915 1.00 32.62 148 ASN A O 1
ATOM 1252 N N . ILE A 1 149 ? 11.164 -13.321 45.290 1.00 28.34 149 ILE A N 1
ATOM 1253 C CA . ILE A 1 149 ? 12.041 -12.409 46.020 1.00 28.34 149 ILE A CA 1
ATOM 1254 C C . ILE A 1 149 ? 11.147 -11.593 46.937 1.00 28.34 149 ILE A C 1
ATOM 1256 O O . ILE A 1 149 ? 10.440 -10.665 46.550 1.00 28.34 149 ILE A O 1
ATOM 1260 N N . CYS A 1 150 ? 11.145 -12.065 48.176 1.00 26.81 150 CYS A N 1
ATOM 1261 C CA . CYS A 1 150 ? 10.590 -11.409 49.333 1.00 26.81 150 CYS A CA 1
ATOM 1262 C C . CYS A 1 150 ? 11.444 -10.167 49.649 1.00 26.81 150 CYS A C 1
ATOM 1264 O O . CYS A 1 150 ? 12.651 -10.278 49.822 1.00 26.81 150 CYS A O 1
ATOM 1266 N N . THR A 1 151 ? 10.778 -9.017 49.773 1.00 29.53 151 THR A N 1
ATOM 1267 C CA . THR A 1 151 ? 11.081 -7.889 50.678 1.00 29.53 151 THR A CA 1
ATOM 1268 C C . THR A 1 151 ? 12.479 -7.235 50.718 1.00 29.53 151 THR A C 1
ATOM 1270 O O . THR A 1 151 ? 13.397 -7.771 51.331 1.00 29.53 151 THR A O 1
ATOM 1273 N N . LYS A 1 152 ? 12.451 -5.933 50.347 1.00 26.45 152 LYS A N 1
ATOM 1274 C CA . LYS A 1 152 ? 13.184 -4.743 50.873 1.00 26.45 152 LYS A CA 1
ATOM 1275 C C . LYS A 1 152 ? 14.539 -4.373 50.231 1.00 26.45 152 LYS A C 1
ATOM 1277 O O . LYS A 1 152 ? 15.278 -5.260 49.832 1.00 26.45 152 LYS A O 1
ATOM 1282 N N . PRO A 1 153 ? 14.942 -3.088 50.331 1.00 34.25 153 PRO A N 1
ATOM 1283 C CA . PRO A 1 153 ? 14.368 -1.879 49.725 1.00 34.25 153 PRO A CA 1
ATOM 1284 C C . PRO A 1 153 ? 15.387 -1.223 48.753 1.00 34.25 153 PRO A C 1
ATOM 1286 O O . PRO A 1 153 ? 16.518 -1.685 48.652 1.00 34.25 153 PRO A O 1
ATOM 1289 N N . ASP A 1 154 ? 14.981 -0.165 48.042 1.00 30.12 154 ASP A N 1
ATOM 1290 C CA . ASP A 1 154 ? 15.827 0.664 47.150 1.00 30.12 154 ASP A CA 1
ATOM 1291 C C . ASP A 1 154 ? 17.237 0.948 47.719 1.00 30.12 154 ASP A C 1
ATOM 1293 O O . ASP A 1 154 ? 17.362 1.184 48.929 1.00 30.12 154 ASP A O 1
ATOM 1297 N N . PRO A 1 155 ? 18.288 1.006 46.869 1.00 34.62 155 PRO A N 1
ATOM 1298 C CA . PRO A 1 155 ? 18.635 2.329 46.341 1.00 34.62 155 PRO A CA 1
ATOM 1299 C C . PRO A 1 155 ? 19.243 2.398 44.919 1.00 34.62 155 PRO A C 1
ATOM 1301 O O . PRO A 1 155 ? 20.027 1.561 44.479 1.00 34.62 155 PRO A O 1
ATOM 1304 N N . THR A 1 156 ? 18.989 3.568 44.323 1.00 25.69 156 THR A N 1
ATOM 1305 C CA . THR A 1 156 ? 19.814 4.365 43.390 1.00 25.69 156 THR A CA 1
ATOM 1306 C C . THR A 1 156 ? 19.954 3.963 41.917 1.00 25.69 156 THR A C 1
ATOM 1308 O O . THR A 1 156 ? 20.496 2.936 41.531 1.00 25.69 156 THR A O 1
ATOM 1311 N N . ILE A 1 157 ? 19.496 4.920 41.106 1.00 37.47 157 ILE A N 1
ATOM 1312 C CA . ILE A 1 157 ? 19.609 5.078 39.661 1.00 37.47 157 ILE A CA 1
ATOM 1313 C C . ILE A 1 157 ? 21.077 5.262 39.265 1.00 37.47 157 ILE A C 1
ATOM 1315 O O . ILE A 1 157 ? 21.654 6.287 39.610 1.00 37.47 157 ILE A O 1
ATOM 1319 N N . GLU A 1 158 ? 21.608 4.362 38.439 1.00 25.44 158 GLU A N 1
ATOM 1320 C CA . GLU A 1 158 ? 22.637 4.681 37.444 1.00 25.44 158 GLU A CA 1
ATOM 1321 C C . GLU A 1 158 ? 22.308 3.958 36.128 1.00 25.44 158 GLU A C 1
ATOM 1323 O O . GLU A 1 158 ? 22.227 2.732 36.048 1.00 25.44 158 GLU A O 1
ATOM 1328 N N . MET A 1 159 ? 22.044 4.759 35.092 1.00 32.50 159 MET A N 1
ATOM 1329 C CA . MET A 1 159 ? 21.881 4.319 33.709 1.00 32.50 159 MET A CA 1
ATOM 1330 C C . MET A 1 159 ? 23.264 4.052 33.108 1.00 32.50 159 MET A C 1
ATOM 1332 O O . MET A 1 159 ? 23.955 4.994 32.731 1.00 32.50 159 MET A O 1
ATOM 1336 N N . GLU A 1 160 ? 23.621 2.784 32.911 1.00 24.08 160 GLU A N 1
ATOM 1337 C CA . GLU A 1 160 ? 24.595 2.392 31.888 1.00 24.08 160 GLU A CA 1
ATOM 1338 C C . GLU A 1 160 ? 23.883 1.602 30.784 1.00 24.08 160 GLU A C 1
ATOM 1340 O O . GLU A 1 160 ? 23.495 0.445 30.947 1.00 24.08 160 GLU A O 1
ATOM 1345 N N . ILE A 1 161 ? 23.734 2.240 29.622 1.00 32.94 161 ILE A N 1
ATOM 1346 C CA . ILE A 1 161 ? 23.471 1.554 28.357 1.00 32.94 161 ILE A CA 1
ATOM 1347 C C . ILE A 1 161 ? 24.771 0.835 27.985 1.00 32.94 161 ILE A C 1
ATOM 1349 O O . ILE A 1 161 ? 25.684 1.438 27.427 1.00 32.94 161 ILE A O 1
ATOM 1353 N N . LYS A 1 162 ? 24.866 -0.459 28.302 1.00 23.83 162 LYS A N 1
ATOM 1354 C CA . LYS A 1 162 ? 25.872 -1.352 27.718 1.00 23.83 162 LYS A CA 1
ATOM 1355 C C . LYS A 1 162 ? 25.205 -2.259 26.694 1.00 23.83 162 LYS A C 1
ATOM 1357 O O . LYS A 1 162 ? 24.431 -3.151 27.034 1.00 23.83 162 LYS A O 1
ATOM 1362 N N . CYS A 1 163 ? 25.543 -2.022 25.429 1.00 30.73 163 CYS A N 1
ATOM 1363 C CA . CYS A 1 163 ? 25.443 -3.007 24.362 1.00 30.73 163 CYS A CA 1
ATOM 1364 C C . CYS A 1 163 ? 26.199 -4.266 24.807 1.00 30.73 163 CYS A C 1
ATOM 1366 O O . CYS A 1 163 ? 27.418 -4.223 24.955 1.00 30.73 163 CYS A O 1
ATOM 1368 N N . VAL A 1 164 ? 25.491 -5.371 25.054 1.00 27.80 164 VAL A N 1
ATOM 1369 C CA . VAL A 1 164 ? 26.131 -6.651 25.373 1.00 27.80 164 VAL A CA 1
ATOM 1370 C C . VAL A 1 164 ? 26.160 -7.520 24.126 1.00 27.80 164 VAL A C 1
ATOM 1372 O O . VAL A 1 164 ? 25.136 -7.924 23.576 1.00 27.80 164 VAL A O 1
ATOM 1375 N N . GLU A 1 165 ? 27.391 -7.770 23.701 1.00 26.66 165 GLU A N 1
ATOM 1376 C CA . GLU A 1 165 ? 27.809 -8.679 22.650 1.00 26.66 165 GLU A CA 1
ATOM 1377 C C . GLU A 1 165 ? 27.241 -10.092 22.837 1.00 26.66 165 GLU A C 1
ATOM 1379 O O . GLU A 1 165 ? 27.174 -10.644 23.940 1.00 26.66 165 GLU A O 1
ATOM 1384 N N . LYS A 1 166 ? 26.879 -10.708 21.708 1.00 34.25 166 LYS A N 1
ATOM 1385 C CA . LYS A 1 166 ? 26.487 -12.115 21.608 1.00 34.25 166 LYS A CA 1
ATOM 1386 C C . LYS A 1 166 ? 27.609 -13.015 22.131 1.00 34.25 166 LYS A C 1
ATOM 1388 O O . LYS A 1 166 ? 28.647 -13.145 21.488 1.00 34.25 166 LYS A O 1
ATOM 1393 N N . LYS A 1 167 ? 27.346 -13.761 23.207 1.00 28.84 167 LYS A N 1
ATOM 1394 C CA . LYS A 1 167 ? 28.028 -15.038 23.455 1.00 28.84 167 LYS A CA 1
ATOM 1395 C C . LYS A 1 167 ? 27.102 -16.192 23.101 1.00 28.84 167 LYS A C 1
ATOM 1397 O O . LYS A 1 167 ? 26.094 -16.439 23.754 1.00 28.84 167 LYS A O 1
ATOM 1402 N N . SER A 1 168 ? 27.488 -16.866 22.023 1.00 31.66 168 SER A N 1
ATOM 1403 C CA . SER A 1 168 ? 26.919 -18.111 21.525 1.00 31.66 168 SER A CA 1
ATOM 1404 C C . SER A 1 168 ? 26.976 -19.207 22.592 1.00 31.66 168 SER A C 1
ATOM 1406 O O . SER A 1 168 ? 28.052 -19.557 23.082 1.00 31.66 168 SER A O 1
ATOM 1408 N N . LYS A 1 169 ? 25.814 -19.777 22.915 1.00 30.59 169 LYS A N 1
ATOM 1409 C CA . LYS A 1 169 ? 25.690 -21.167 23.355 1.00 30.59 169 LYS A CA 1
ATOM 1410 C C . LYS A 1 169 ? 24.610 -21.820 22.503 1.00 30.59 169 LYS A C 1
ATOM 1412 O O . LYS A 1 169 ? 23.459 -21.396 22.519 1.00 30.59 169 LYS A O 1
ATOM 1417 N N . ASN A 1 170 ? 25.033 -22.827 21.745 1.00 31.06 170 ASN A N 1
ATOM 1418 C CA . ASN A 1 170 ? 24.202 -23.660 20.889 1.00 31.06 170 ASN A CA 1
ATOM 1419 C C . ASN A 1 170 ? 23.017 -24.245 21.662 1.00 31.06 170 ASN A C 1
ATOM 1421 O O . ASN A 1 170 ? 23.199 -25.086 22.540 1.00 31.06 170 ASN A O 1
ATOM 1425 N N . MET A 1 171 ? 21.811 -23.852 21.265 1.00 29.55 171 MET A N 1
ATOM 1426 C CA . MET A 1 171 ? 20.603 -24.638 21.470 1.00 29.55 171 MET A CA 1
ATOM 1427 C C . MET A 1 171 ? 19.686 -24.369 20.275 1.00 29.55 171 MET A C 1
ATOM 1429 O O . MET A 1 171 ? 19.219 -23.250 20.083 1.00 29.55 171 MET A O 1
ATOM 1433 N N . ASN A 1 172 ? 19.490 -25.387 19.435 1.00 35.06 172 ASN A N 1
ATOM 1434 C CA . ASN A 1 172 ? 18.581 -25.363 18.290 1.00 35.06 172 ASN A CA 1
ATOM 1435 C C . ASN A 1 172 ? 17.119 -25.318 18.775 1.00 35.06 172 ASN A C 1
ATOM 1437 O O . ASN A 1 172 ? 16.411 -26.318 18.713 1.00 35.06 172 ASN A O 1
ATOM 1441 N N . LEU A 1 173 ? 16.666 -24.167 19.273 1.00 39.56 173 LEU A N 1
ATOM 1442 C CA . LEU A 1 173 ? 15.255 -23.795 19.261 1.00 39.56 173 LEU A CA 1
ATOM 1443 C C . LEU A 1 173 ? 15.095 -22.785 18.129 1.00 39.56 173 LEU A C 1
ATOM 1445 O O . LEU A 1 173 ? 15.758 -21.751 18.132 1.00 39.56 173 LEU A O 1
ATOM 1449 N N . THR A 1 174 ? 14.222 -23.064 17.165 1.00 41.75 174 THR A N 1
ATOM 1450 C CA . THR A 1 174 ? 13.681 -22.030 16.278 1.00 41.75 174 THR A CA 1
ATOM 1451 C C . THR A 1 174 ? 13.109 -20.927 17.161 1.00 41.75 174 THR A C 1
ATOM 1453 O O . THR A 1 174 ? 12.041 -21.097 17.748 1.00 41.75 174 THR A O 1
ATOM 1456 N N . GLN A 1 175 ? 13.863 -19.844 17.337 1.00 57.62 175 GLN A N 1
ATOM 1457 C CA . GLN A 1 175 ? 13.458 -18.720 18.165 1.00 57.62 175 GLN A CA 1
ATOM 1458 C C . GLN A 1 175 ? 12.144 -18.190 17.591 1.00 57.62 175 GLN A C 1
ATOM 1460 O O . GLN A 1 175 ? 12.101 -17.762 16.437 1.00 57.62 175 GLN A O 1
ATOM 1465 N N . ASN A 1 176 ? 11.055 -18.307 18.355 1.00 77.12 176 ASN A N 1
ATOM 1466 C CA . ASN A 1 176 ? 9.740 -17.888 17.891 1.00 77.12 176 ASN A CA 1
ATOM 1467 C C . ASN A 1 176 ? 9.813 -16.379 17.587 1.00 77.12 176 ASN A C 1
ATOM 1469 O O . ASN A 1 176 ? 10.102 -15.571 18.470 1.00 77.12 176 ASN A O 1
ATOM 1473 N N . VAL A 1 177 ? 9.572 -16.008 16.323 1.00 85.19 177 VAL A N 1
ATOM 1474 C CA . VAL A 1 177 ? 9.653 -14.626 15.817 1.00 85.19 177 VAL A CA 1
ATOM 1475 C C . VAL A 1 177 ? 8.813 -13.669 16.670 1.00 85.19 177 VAL A C 1
ATOM 1477 O O . VAL A 1 177 ? 9.212 -12.517 16.863 1.00 85.19 177 VAL A O 1
ATOM 1480 N N . TRP A 1 178 ? 7.713 -14.167 17.246 1.00 88.06 178 TRP A N 1
ATOM 1481 C CA . TRP A 1 178 ? 6.789 -13.421 18.091 1.00 88.06 178 TRP A CA 1
ATOM 1482 C C . TRP A 1 178 ? 7.354 -13.049 19.464 1.00 88.06 178 TRP A C 1
ATOM 1484 O O . TRP A 1 178 ? 6.902 -12.061 20.034 1.00 88.06 178 TRP A O 1
ATOM 1494 N N . GLU A 1 179 ? 8.357 -13.761 19.993 1.00 84.88 179 GLU A N 1
ATOM 1495 C CA . GLU A 1 179 ? 8.878 -13.535 21.354 1.00 84.88 179 GLU A CA 1
ATOM 1496 C C . GLU A 1 179 ? 9.304 -12.086 21.594 1.00 84.88 179 GLU A C 1
ATOM 1498 O O . GLU A 1 179 ? 9.062 -11.535 22.665 1.00 84.88 179 GLU A O 1
ATOM 1503 N N 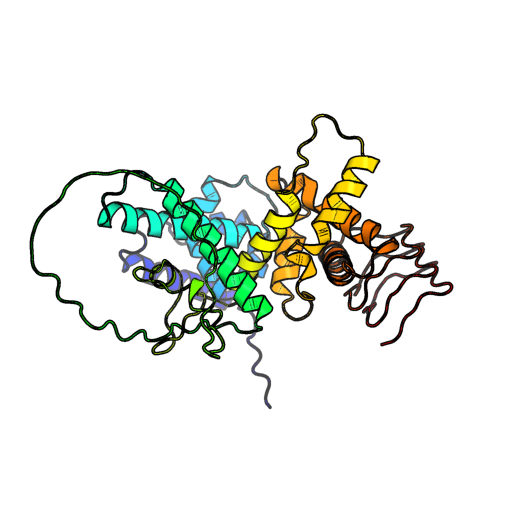. ARG A 1 180 ? 9.873 -11.429 20.577 1.00 85.44 180 ARG A N 1
ATOM 1504 C CA . ARG A 1 180 ? 10.297 -10.024 20.675 1.00 85.44 180 ARG A CA 1
ATOM 1505 C C . ARG A 1 180 ? 9.130 -9.053 20.920 1.00 85.44 180 ARG A C 1
ATOM 1507 O O . ARG A 1 180 ? 9.353 -7.959 21.427 1.00 85.44 180 ARG A O 1
ATOM 1514 N N . TYR A 1 181 ? 7.900 -9.452 20.588 1.00 85.88 181 TYR A N 1
ATOM 1515 C CA . TYR A 1 181 ? 6.682 -8.650 20.730 1.00 85.88 181 TYR A CA 1
ATOM 1516 C C . TYR A 1 181 ? 5.885 -8.967 22.003 1.00 85.88 181 TYR A C 1
ATOM 1518 O O . TYR A 1 181 ? 4.933 -8.245 22.314 1.00 85.88 181 TYR A O 1
ATOM 1526 N N . PHE A 1 182 ? 6.259 -10.007 22.756 1.00 82.19 182 PHE A N 1
ATOM 1527 C CA . PHE A 1 182 ? 5.583 -10.436 23.983 1.00 82.19 182 PHE A CA 1
ATOM 1528 C C . PHE A 1 182 ? 6.596 -10.627 25.119 1.00 82.19 182 PHE A C 1
ATOM 1530 O O . PHE A 1 182 ? 7.034 -11.733 25.418 1.00 82.19 182 PHE A O 1
ATOM 1537 N N . ASN A 1 183 ? 6.968 -9.523 25.770 1.00 69.75 183 ASN A N 1
ATOM 1538 C CA . ASN A 1 183 ? 7.810 -9.532 26.967 1.00 69.75 183 ASN A CA 1
ATOM 1539 C C . ASN A 1 183 ? 7.048 -8.940 28.155 1.00 69.75 183 ASN A C 1
ATOM 1541 O O . ASN A 1 183 ? 6.588 -7.809 28.035 1.00 69.75 183 ASN A O 1
ATOM 1545 N N . GLY A 1 184 ? 6.977 -9.672 29.280 1.00 56.94 184 GLY A N 1
ATOM 1546 C CA . GLY A 1 184 ? 6.780 -9.182 30.661 1.00 56.94 184 GLY A CA 1
ATOM 1547 C C . GLY A 1 184 ? 5.498 -8.399 30.957 1.00 56.94 184 GLY A C 1
ATOM 1548 O O . GLY A 1 184 ? 4.617 -8.883 31.657 1.00 56.94 184 GLY A O 1
ATOM 1549 N N . ASP A 1 185 ? 5.411 -7.216 30.356 1.00 58.97 185 ASP A N 1
ATOM 1550 C CA . ASP A 1 185 ? 4.356 -6.206 30.421 1.00 58.97 185 ASP A CA 1
ATOM 1551 C C . ASP A 1 185 ? 4.036 -5.692 29.003 1.00 58.97 185 ASP A C 1
ATOM 1553 O O . ASP A 1 185 ? 4.029 -4.493 28.720 1.00 58.97 185 ASP A O 1
ATOM 1557 N N . SER A 1 186 ? 3.833 -6.618 28.061 1.00 63.16 186 SER A N 1
ATOM 1558 C CA . SER A 1 186 ? 3.783 -6.269 26.641 1.00 63.16 186 SER A CA 1
ATOM 1559 C C . SER A 1 186 ? 2.625 -5.322 26.299 1.00 63.16 186 SER A C 1
ATOM 1561 O O . SER A 1 186 ? 1.451 -5.605 26.573 1.00 63.16 186 SER A O 1
ATOM 1563 N N . ILE A 1 187 ? 2.968 -4.241 25.585 1.00 69.44 187 ILE A N 1
ATOM 1564 C CA . ILE A 1 187 ? 2.055 -3.334 24.866 1.00 69.44 187 ILE A CA 1
ATOM 1565 C C . ILE A 1 187 ? 0.995 -4.124 24.074 1.00 69.44 187 ILE A C 1
ATOM 1567 O O . ILE A 1 187 ? -0.137 -3.653 23.946 1.00 69.44 187 ILE A O 1
ATOM 1571 N N . ALA A 1 188 ? 1.309 -5.354 23.640 1.00 73.62 188 ALA A N 1
ATOM 1572 C CA . ALA A 1 188 ? 0.389 -6.300 23.009 1.00 73.62 188 ALA A CA 1
ATOM 1573 C C . ALA A 1 188 ? -0.984 -6.368 23.687 1.00 73.62 188 ALA A C 1
ATOM 1575 O O . ALA A 1 188 ? -2.010 -6.235 23.018 1.00 73.62 188 ALA A O 1
ATOM 1576 N N . LYS A 1 189 ? -1.017 -6.510 25.021 1.00 73.56 189 LYS A N 1
ATOM 1577 C CA . LYS A 1 189 ? -2.257 -6.663 25.810 1.00 73.56 189 LYS A CA 1
ATOM 1578 C C . LYS A 1 189 ? -3.160 -5.430 25.712 1.00 73.56 189 LYS A C 1
ATOM 1580 O O . LYS A 1 189 ? -4.379 -5.521 25.849 1.00 73.56 189 LYS A O 1
ATOM 1585 N N . TYR A 1 190 ? -2.559 -4.277 25.431 1.00 74.19 190 TYR A N 1
ATOM 1586 C CA . TYR A 1 190 ? -3.223 -2.994 25.248 1.00 74.19 190 TYR A CA 1
ATOM 1587 C C . TYR A 1 190 ? -3.346 -2.585 23.791 1.00 74.19 190 TYR A C 1
ATOM 1589 O O . TYR A 1 190 ? -3.692 -1.433 23.546 1.00 74.19 190 TYR A O 1
ATOM 1597 N N . VAL A 1 191 ? -3.069 -3.444 22.814 1.00 78.12 191 VAL A N 1
ATOM 1598 C CA . VAL A 1 191 ? -3.205 -3.105 21.388 1.00 78.12 191 VAL A CA 1
ATOM 1599 C C . VAL A 1 191 ? -4.037 -4.149 20.666 1.00 78.12 191 VAL A C 1
ATOM 1601 O O . VAL A 1 191 ? -4.982 -3.806 19.953 1.00 78.12 191 VAL A O 1
ATOM 1604 N N . LEU A 1 192 ? -3.730 -5.413 20.917 1.00 85.38 192 LEU A N 1
ATOM 1605 C CA . LEU A 1 192 ? -4.285 -6.552 20.218 1.00 85.38 192 LEU A CA 1
ATOM 1606 C C . LEU A 1 192 ? -5.539 -7.078 20.910 1.00 85.38 192 LEU A C 1
ATOM 1608 O O . LEU A 1 192 ? -5.804 -6.844 22.092 1.00 85.38 192 LEU A O 1
ATOM 1612 N N . ARG A 1 193 ? -6.334 -7.802 20.135 1.00 87.25 193 ARG A N 1
ATOM 1613 C CA . ARG A 1 193 ? -7.441 -8.612 20.617 1.00 87.25 193 ARG A CA 1
ATOM 1614 C C . ARG A 1 193 ? -6.935 -10.041 20.797 1.00 87.25 193 ARG A C 1
ATOM 1616 O O . ARG A 1 193 ? -6.468 -10.641 19.834 1.00 87.25 193 ARG A O 1
ATOM 1623 N N . ARG A 1 194 ? -7.109 -10.591 21.999 1.00 87.31 194 ARG A N 1
ATOM 1624 C CA . ARG A 1 194 ? -6.921 -12.021 22.267 1.00 87.31 194 ARG A CA 1
ATOM 1625 C C . ARG A 1 194 ? -8.059 -12.818 21.617 1.00 87.31 194 ARG A C 1
ATOM 1627 O O . ARG A 1 194 ? -9.228 -12.448 21.778 1.00 87.31 194 ARG A O 1
ATOM 1634 N N . VAL A 1 195 ? -7.720 -13.847 20.847 1.00 87.62 195 VAL A N 1
ATOM 1635 C CA . VAL A 1 195 ? -8.678 -14.726 20.142 1.00 87.62 195 VAL A CA 1
ATOM 1636 C C . VAL A 1 195 ? -8.595 -16.188 20.546 1.00 87.62 195 VAL A C 1
ATOM 1638 O O . VAL A 1 195 ? -9.604 -16.878 20.453 1.00 87.62 195 VAL A O 1
ATOM 1641 N N . GLY A 1 196 ? -7.444 -16.615 21.048 1.00 84.00 196 GLY A N 1
ATOM 1642 C CA . GLY A 1 196 ? -7.228 -17.920 21.658 1.00 84.00 196 GLY A CA 1
ATOM 1643 C C . GLY A 1 196 ? -6.404 -17.769 22.929 1.00 84.00 196 GLY A C 1
ATOM 1644 O O . GLY A 1 196 ? -6.156 -16.645 23.380 1.00 84.00 196 GLY A O 1
ATOM 1645 N N . ASP A 1 197 ? -5.960 -18.887 23.497 1.00 80.06 197 ASP A N 1
ATOM 1646 C CA . ASP A 1 197 ? -5.201 -18.866 24.748 1.00 80.06 197 ASP A CA 1
ATOM 1647 C C . ASP A 1 197 ? -3.938 -18.015 24.601 1.00 80.06 197 ASP A C 1
ATOM 1649 O O . ASP A 1 197 ? -3.773 -17.067 25.356 1.00 80.06 197 ASP A O 1
ATOM 1653 N N . ASN A 1 198 ? -3.150 -18.192 23.546 1.00 85.44 198 ASN A N 1
ATOM 1654 C CA . ASN A 1 198 ? -1.938 -17.392 23.336 1.00 85.44 198 ASN A CA 1
ATOM 1655 C C . ASN A 1 198 ? -1.924 -16.651 21.998 1.00 85.44 198 ASN A C 1
ATOM 1657 O O . ASN A 1 198 ? -0.879 -16.237 21.509 1.00 85.44 198 ASN A O 1
ATOM 1661 N N . GLU A 1 199 ? -3.098 -16.481 21.397 1.00 88.25 199 GLU A N 1
ATOM 1662 C CA . GLU A 1 199 ? -3.250 -15.934 20.056 1.00 88.25 199 GLU A CA 1
ATOM 1663 C C . GLU A 1 199 ? -3.799 -14.511 20.083 1.00 88.25 199 GLU A C 1
ATOM 1665 O O . GLU A 1 199 ? -4.861 -14.232 20.658 1.00 88.25 199 GLU A O 1
ATOM 1670 N N . TYR A 1 200 ? -3.094 -13.616 19.396 1.00 90.50 200 TYR A N 1
ATOM 1671 C CA . TYR A 1 200 ? -3.388 -12.194 19.358 1.00 90.50 200 TYR A CA 1
ATOM 1672 C C . TYR A 1 200 ? -3.440 -11.673 17.926 1.00 90.50 200 TYR A C 1
ATOM 1674 O O . TYR A 1 200 ? -2.551 -11.933 17.123 1.00 90.50 200 TYR A O 1
ATOM 1682 N N . GLN A 1 201 ? -4.451 -10.862 17.629 1.00 92.81 201 GLN A N 1
ATOM 1683 C CA . GLN A 1 201 ? -4.611 -10.215 16.326 1.00 92.81 201 GLN A CA 1
ATOM 1684 C C . GLN A 1 201 ? -4.980 -8.739 16.476 1.00 92.81 201 GLN A C 1
ATOM 1686 O O . GLN A 1 201 ? -5.475 -8.296 17.520 1.00 92.81 201 GLN A O 1
ATOM 1691 N N . PHE A 1 202 ? -4.800 -7.963 15.409 1.00 91.88 202 PHE A N 1
ATOM 1692 C CA . PHE A 1 202 ? -5.384 -6.627 15.338 1.00 91.88 202 PHE A CA 1
ATOM 1693 C C . PHE A 1 202 ? -6.918 -6.694 15.380 1.00 91.88 202 PHE A C 1
ATOM 1695 O O . PHE A 1 202 ? -7.538 -7.724 15.119 1.00 91.88 202 PHE A O 1
ATOM 1702 N N . LEU A 1 203 ? -7.562 -5.569 15.709 1.00 89.62 203 LEU A N 1
ATOM 1703 C CA . LEU A 1 203 ? -9.028 -5.489 15.781 1.00 89.62 203 LEU A CA 1
ATOM 1704 C C . LEU A 1 203 ? -9.709 -5.924 14.469 1.00 89.62 203 LEU A C 1
ATOM 1706 O O . LEU A 1 203 ? -10.825 -6.445 14.499 1.00 89.62 203 LEU A O 1
ATOM 1710 N N . HIS A 1 204 ? -9.041 -5.675 13.344 1.00 91.06 204 HIS A N 1
ATOM 1711 C CA . HIS A 1 204 ? -9.450 -6.060 12.003 1.00 91.06 204 HIS A CA 1
ATOM 1712 C C . HIS A 1 204 ? -8.214 -6.150 11.095 1.00 91.06 204 HIS A C 1
ATOM 1714 O O . HIS A 1 204 ? -7.249 -5.414 11.318 1.00 91.06 204 HIS A O 1
ATOM 1720 N N . LYS A 1 205 ? -8.265 -6.981 10.044 1.00 92.38 205 LYS A N 1
ATOM 1721 C CA . LYS A 1 205 ? -7.172 -7.150 9.067 1.00 92.38 205 LYS A CA 1
ATOM 1722 C C . LYS A 1 205 ? -6.689 -5.815 8.491 1.00 92.38 205 LYS A C 1
ATOM 1724 O O . LYS A 1 205 ? -5.504 -5.518 8.487 1.00 92.38 205 LYS A O 1
ATOM 1729 N N . SER A 1 206 ? -7.615 -4.943 8.113 1.00 94.31 206 SER A N 1
ATOM 1730 C CA . SER A 1 206 ? -7.273 -3.616 7.584 1.00 94.31 206 SER A CA 1
ATOM 1731 C C . SER A 1 206 ? -6.529 -2.704 8.568 1.00 94.31 206 SER A C 1
ATOM 1733 O O . SER A 1 206 ? -5.859 -1.771 8.136 1.00 94.31 206 SER A O 1
ATOM 1735 N N . CYS A 1 207 ? -6.615 -2.940 9.884 1.00 93.94 207 CYS A N 1
ATOM 1736 C CA . CYS A 1 207 ? -5.768 -2.233 10.847 1.00 93.94 207 CYS A CA 1
ATOM 1737 C C . CYS A 1 207 ? -4.313 -2.705 10.743 1.00 93.94 207 CYS A C 1
ATOM 1739 O O . CYS A 1 207 ? -3.414 -1.871 10.793 1.00 93.94 207 CYS A O 1
ATOM 1741 N N . GLN A 1 208 ? -4.088 -4.012 10.574 1.00 94.94 208 GLN A N 1
ATOM 1742 C CA . GLN A 1 208 ? -2.761 -4.571 10.311 1.00 94.94 208 GLN A CA 1
ATOM 1743 C C . GLN A 1 208 ? -2.204 -4.011 8.996 1.00 94.94 208 GLN A C 1
ATOM 1745 O O . GLN A 1 208 ? -1.129 -3.425 8.995 1.00 94.94 208 GLN A O 1
ATOM 1750 N N . GLU A 1 209 ? -2.964 -4.095 7.900 1.00 97.38 209 GLU A N 1
ATOM 1751 C CA . GLU A 1 209 ? -2.556 -3.552 6.593 1.00 97.38 209 GLU A CA 1
ATOM 1752 C C . GLU A 1 209 ? -2.217 -2.053 6.687 1.00 97.38 209 GLU A C 1
ATOM 1754 O O . GLU A 1 209 ? -1.202 -1.603 6.154 1.00 97.38 209 GLU A O 1
ATOM 1759 N N . TYR A 1 210 ? -3.014 -1.278 7.434 1.00 97.62 210 TYR A N 1
ATOM 1760 C CA . TYR A 1 210 ? -2.727 0.131 7.696 1.00 97.62 210 TYR A CA 1
ATOM 1761 C C . TYR A 1 210 ? -1.385 0.317 8.417 1.00 97.62 210 TYR A C 1
ATOM 1763 O O . TYR A 1 210 ? -0.553 1.098 7.961 1.00 97.62 210 TYR A O 1
ATOM 1771 N N . TYR A 1 211 ? -1.131 -0.386 9.522 1.00 97.38 211 TYR A N 1
ATOM 1772 C CA . TYR A 1 211 ? 0.124 -0.227 10.264 1.00 97.38 211 TYR A CA 1
ATOM 1773 C C . TYR A 1 211 ? 1.348 -0.720 9.479 1.00 97.38 211 TYR A C 1
ATOM 1775 O O . TYR A 1 211 ? 2.381 -0.050 9.508 1.00 97.38 211 TYR A O 1
ATOM 1783 N N . ALA A 1 212 ? 1.221 -1.811 8.719 1.00 98.25 212 ALA A N 1
ATOM 1784 C CA . ALA A 1 212 ? 2.266 -2.288 7.815 1.00 98.25 212 ALA A CA 1
ATOM 1785 C C . ALA A 1 212 ? 2.575 -1.252 6.719 1.00 98.25 212 ALA A C 1
ATOM 1787 O O . ALA A 1 212 ? 3.740 -0.945 6.468 1.00 98.25 212 ALA A O 1
ATOM 1788 N N . SER A 1 213 ? 1.545 -0.628 6.129 1.00 98.56 213 SER A N 1
ATOM 1789 C CA . SER A 1 213 ? 1.727 0.459 5.155 1.00 98.56 213 SER A CA 1
ATOM 1790 C C . SER A 1 213 ? 2.477 1.651 5.755 1.00 98.56 213 SER A C 1
ATOM 1792 O O . SER A 1 213 ? 3.354 2.217 5.109 1.00 98.56 213 SER A O 1
ATOM 1794 N N . GLN A 1 214 ? 2.186 2.008 7.012 1.00 98.06 214 GLN A N 1
ATOM 1795 C CA . GLN A 1 214 ? 2.862 3.101 7.708 1.00 98.06 214 GLN A CA 1
ATOM 1796 C C . GLN A 1 214 ? 4.339 2.784 7.943 1.00 98.06 214 GLN A C 1
ATOM 1798 O O . GLN A 1 214 ? 5.164 3.655 7.690 1.00 98.06 214 GLN A O 1
ATOM 1803 N N . LYS A 1 215 ? 4.683 1.550 8.349 1.00 97.94 215 LYS A N 1
ATOM 1804 C CA . LYS A 1 215 ? 6.087 1.118 8.473 1.00 97.94 215 LYS A CA 1
ATOM 1805 C C . LYS A 1 215 ? 6.842 1.326 7.160 1.00 97.94 215 LYS A C 1
ATOM 1807 O O . LYS A 1 215 ? 7.898 1.945 7.155 1.00 97.94 215 LYS A O 1
ATOM 1812 N N . ILE A 1 216 ? 6.263 0.862 6.050 1.00 98.56 216 ILE A N 1
ATOM 1813 C CA . ILE A 1 216 ? 6.870 0.978 4.718 1.00 98.56 216 ILE A CA 1
ATOM 1814 C C . ILE A 1 216 ? 7.040 2.445 4.311 1.00 98.56 216 ILE A C 1
ATOM 1816 O O . ILE A 1 216 ? 8.118 2.829 3.866 1.00 98.56 216 ILE A O 1
ATOM 1820 N N . ILE A 1 217 ? 6.000 3.272 4.471 1.00 98.44 217 ILE A N 1
ATOM 1821 C CA . ILE A 1 217 ? 6.068 4.697 4.125 1.00 98.44 217 ILE A CA 1
ATOM 1822 C C . ILE A 1 217 ? 7.159 5.382 4.933 1.00 98.44 217 ILE A C 1
ATOM 1824 O O . ILE A 1 217 ? 8.008 6.044 4.339 1.00 98.44 217 ILE A O 1
ATOM 1828 N N . PHE A 1 218 ? 7.133 5.230 6.262 1.00 97.12 218 PHE A N 1
ATOM 1829 C CA . PHE A 1 218 ? 8.065 5.924 7.140 1.00 97.12 218 PHE A CA 1
ATOM 1830 C C . PHE A 1 218 ? 9.504 5.510 6.873 1.00 97.12 218 PHE A C 1
ATOM 1832 O O . PHE A 1 218 ? 10.324 6.406 6.760 1.00 97.12 218 PHE A O 1
ATOM 1839 N N . ASP A 1 219 ? 9.789 4.229 6.629 1.00 96.50 219 ASP A N 1
ATOM 1840 C CA . ASP A 1 219 ? 11.133 3.786 6.238 1.00 96.50 219 ASP A CA 1
ATOM 1841 C C . ASP A 1 219 ? 11.644 4.465 4.958 1.00 96.50 219 ASP A C 1
ATOM 1843 O O . ASP A 1 219 ? 12.823 4.798 4.855 1.00 96.50 219 ASP A O 1
ATOM 1847 N N . ILE A 1 220 ? 10.766 4.688 3.973 1.00 97.50 220 ILE A N 1
ATOM 1848 C CA . ILE A 1 220 ? 11.131 5.333 2.703 1.00 97.50 220 ILE A CA 1
ATOM 1849 C C . ILE A 1 220 ? 11.412 6.826 2.904 1.00 97.50 220 ILE A C 1
ATOM 1851 O O . ILE A 1 220 ? 12.384 7.354 2.360 1.00 97.50 220 ILE A O 1
ATOM 1855 N N . ILE A 1 221 ? 10.542 7.528 3.637 1.00 95.69 221 ILE A N 1
ATOM 1856 C CA . ILE A 1 221 ? 10.614 8.993 3.763 1.00 95.69 221 ILE A CA 1
ATOM 1857 C C . ILE A 1 221 ? 11.531 9.462 4.895 1.00 95.69 221 ILE A C 1
ATOM 1859 O O . ILE A 1 221 ? 11.970 10.609 4.854 1.00 95.69 221 ILE A O 1
ATOM 1863 N N . SER A 1 222 ? 11.820 8.615 5.890 1.00 92.94 222 SER A N 1
ATOM 1864 C CA . SER A 1 222 ? 12.703 8.957 7.011 1.00 92.94 222 SER A CA 1
ATOM 1865 C C . SER A 1 222 ? 14.176 8.898 6.644 1.00 92.94 222 SER A C 1
ATOM 1867 O O . SER A 1 222 ? 14.999 9.376 7.420 1.00 92.94 222 SER A O 1
ATOM 1869 N N . TRP A 1 223 ? 14.530 8.302 5.501 1.00 91.94 223 TRP A N 1
ATOM 1870 C CA . TRP A 1 223 ? 15.914 8.314 5.058 1.00 91.94 223 TRP A CA 1
ATOM 1871 C C . TRP A 1 223 ? 16.352 9.744 4.738 1.00 91.94 223 TRP A C 1
ATOM 1873 O O . TRP A 1 223 ? 15.769 10.442 3.898 1.00 91.94 223 TRP A O 1
ATOM 1883 N N . THR A 1 224 ? 17.431 10.146 5.391 1.00 87.00 224 THR A N 1
ATOM 1884 C CA . THR A 1 224 ? 18.175 11.378 5.157 1.00 87.00 224 THR A CA 1
ATOM 1885 C C . THR A 1 224 ? 19.628 11.001 4.930 1.00 87.00 224 THR A C 1
ATOM 1887 O O . THR A 1 224 ? 20.083 9.979 5.440 1.00 87.00 224 THR A O 1
ATOM 1890 N N . SER A 1 225 ? 20.357 11.810 4.173 1.00 86.00 225 SER A N 1
ATOM 1891 C CA . SER A 1 225 ? 21.805 11.655 4.108 1.00 86.00 225 SER A CA 1
ATOM 1892 C C . SER A 1 225 ? 22.478 12.475 5.210 1.00 86.00 225 SER A C 1
ATOM 1894 O O . SER A 1 225 ? 21.929 13.484 5.655 1.00 86.00 225 SER A O 1
ATOM 1896 N N . ASP A 1 226 ? 23.661 12.030 5.627 1.00 80.81 226 ASP A N 1
ATOM 1897 C CA . ASP A 1 226 ? 24.493 12.679 6.640 1.00 80.81 226 ASP A CA 1
ATOM 1898 C C . ASP A 1 226 ? 25.208 13.939 6.113 1.00 80.81 226 ASP A C 1
ATOM 1900 O O . ASP A 1 226 ? 25.733 14.727 6.899 1.00 80.81 226 ASP A O 1
ATOM 1904 N N . MET A 1 227 ? 25.246 14.148 4.791 1.00 82.31 227 MET A N 1
ATOM 1905 C CA . MET A 1 227 ? 25.881 15.320 4.177 1.00 82.31 227 MET A CA 1
ATOM 1906 C C . MET A 1 227 ? 24.890 16.485 4.001 1.00 82.31 227 MET A C 1
ATOM 1908 O O . MET A 1 227 ? 23.718 16.294 3.678 1.00 82.31 227 MET A O 1
ATOM 1912 N N . ILE A 1 228 ? 25.382 17.713 4.180 1.00 75.00 228 ILE A N 1
ATOM 1913 C CA . ILE A 1 228 ? 24.641 18.958 3.921 1.00 75.00 228 ILE A CA 1
ATOM 1914 C C . ILE A 1 228 ? 24.855 19.339 2.443 1.00 75.00 228 ILE A C 1
ATOM 1916 O O . ILE A 1 228 ? 25.982 19.258 1.965 1.00 75.00 228 ILE A O 1
ATOM 1920 N N . ASP A 1 229 ? 23.793 19.744 1.736 1.00 78.31 229 ASP A N 1
ATOM 1921 C CA . ASP A 1 229 ? 23.804 20.199 0.328 1.00 78.31 229 ASP A CA 1
ATOM 1922 C C . ASP A 1 229 ? 24.323 19.182 -0.706 1.00 78.31 229 ASP A C 1
ATOM 1924 O O . ASP A 1 229 ? 25.273 19.418 -1.451 1.00 78.31 229 ASP A O 1
ATOM 1928 N N . ILE A 1 230 ? 23.656 18.033 -0.780 1.00 85.19 230 ILE A N 1
ATOM 1929 C CA . ILE A 1 230 ? 23.990 16.960 -1.725 1.00 85.19 230 ILE A CA 1
ATOM 1930 C C . ILE A 1 230 ? 23.288 17.201 -3.054 1.00 85.19 230 ILE A C 1
ATOM 1932 O O . ILE A 1 230 ? 22.082 17.455 -3.088 1.00 85.19 230 ILE A O 1
ATOM 1936 N N . ASP A 1 231 ? 24.027 17.057 -4.151 1.00 90.19 231 ASP A N 1
ATOM 1937 C CA . ASP A 1 231 ? 23.432 17.053 -5.480 1.00 90.19 231 ASP A CA 1
ATOM 1938 C C . ASP A 1 231 ? 22.559 15.805 -5.735 1.00 90.19 231 ASP A C 1
ATOM 1940 O O . ASP A 1 231 ? 22.585 14.798 -5.021 1.00 90.19 231 ASP A O 1
ATOM 1944 N N . ASP A 1 232 ? 21.755 15.867 -6.794 1.00 89.94 232 ASP A N 1
ATOM 1945 C CA . ASP A 1 232 ? 20.794 14.815 -7.121 1.00 89.94 232 ASP A CA 1
ATOM 1946 C C . ASP A 1 232 ? 21.435 13.459 -7.464 1.00 89.94 232 ASP A C 1
ATOM 1948 O O . ASP A 1 232 ? 20.787 12.418 -7.275 1.00 89.94 232 ASP A O 1
ATOM 1952 N N . GLN A 1 233 ? 22.670 13.462 -7.980 1.00 90.94 233 GLN A N 1
ATOM 1953 C CA . GLN A 1 233 ? 23.395 12.257 -8.384 1.00 90.94 233 GLN A CA 1
ATOM 1954 C C . GLN A 1 233 ? 23.982 11.543 -7.169 1.00 90.94 233 GLN A C 1
ATOM 1956 O O . GLN A 1 233 ? 23.784 10.337 -7.012 1.00 90.94 233 GLN A O 1
ATOM 1961 N N . GLU A 1 234 ? 24.649 12.275 -6.283 1.00 92.25 234 GLU A N 1
ATOM 1962 C CA . GLU A 1 234 ? 25.225 11.718 -5.063 1.00 92.25 234 GLU A CA 1
ATOM 1963 C C . GLU A 1 234 ? 24.118 11.275 -4.097 1.00 92.25 234 GLU A C 1
ATOM 1965 O O . GLU A 1 234 ? 24.196 10.185 -3.526 1.00 92.25 234 GLU A O 1
ATOM 1970 N N . PHE A 1 235 ? 23.006 12.017 -4.023 1.00 92.62 235 PHE A N 1
ATOM 1971 C CA . PHE A 1 235 ? 21.816 11.554 -3.313 1.00 92.62 235 PHE A CA 1
ATOM 1972 C C . PHE A 1 235 ? 21.323 10.216 -3.863 1.00 92.62 235 PHE A C 1
ATOM 1974 O O . PHE A 1 235 ? 21.014 9.307 -3.093 1.00 92.62 235 PHE A O 1
ATOM 1981 N N . GLN A 1 236 ? 21.220 10.088 -5.194 1.00 93.81 236 GLN A N 1
ATOM 1982 C CA . GLN A 1 236 ? 20.758 8.854 -5.824 1.00 93.81 236 GLN A CA 1
ATOM 1983 C C . GLN A 1 236 ? 21.684 7.689 -5.473 1.00 93.81 236 GLN A C 1
ATOM 1985 O O . GLN A 1 236 ? 21.201 6.639 -5.065 1.00 93.81 236 GLN A O 1
ATOM 1990 N N . LYS A 1 237 ? 22.997 7.891 -5.566 1.00 92.81 237 LYS A N 1
ATOM 1991 C CA . LYS A 1 237 ? 24.010 6.878 -5.266 1.00 92.81 237 LYS A CA 1
ATOM 1992 C C . LYS A 1 237 ? 23.963 6.404 -3.811 1.00 92.81 237 LYS A C 1
ATOM 1994 O O . LYS A 1 237 ? 24.026 5.203 -3.561 1.00 92.81 237 LYS A O 1
ATOM 1999 N N . GLN A 1 238 ? 23.819 7.314 -2.848 1.00 93.31 238 GLN A N 1
ATOM 2000 C CA . GLN A 1 238 ? 23.702 6.936 -1.435 1.00 93.31 238 GLN A CA 1
ATOM 2001 C C . GLN A 1 238 ? 22.366 6.254 -1.139 1.00 93.31 238 GLN A C 1
ATOM 2003 O O . GLN A 1 238 ? 22.316 5.252 -0.425 1.00 93.31 238 GLN A O 1
ATOM 2008 N N . PHE A 1 239 ? 21.277 6.757 -1.722 1.00 94.31 239 PHE A N 1
ATOM 2009 C CA . PHE A 1 239 ? 19.964 6.150 -1.552 1.00 94.31 239 PHE A CA 1
ATOM 2010 C C . PHE A 1 239 ? 19.922 4.733 -2.141 1.00 94.31 239 PHE A C 1
ATOM 2012 O O . PHE A 1 239 ? 19.379 3.830 -1.511 1.00 94.31 239 PHE A O 1
ATOM 2019 N N . GLU A 1 240 ? 20.570 4.503 -3.287 1.00 94.31 240 GLU A N 1
ATOM 2020 C CA . GLU A 1 240 ? 20.741 3.181 -3.907 1.00 94.31 240 GLU A CA 1
ATOM 2021 C C . GLU A 1 240 ? 21.379 2.152 -2.973 1.00 94.31 240 GLU A C 1
ATOM 2023 O O . GLU A 1 240 ? 20.915 1.013 -2.914 1.00 94.31 240 GLU A O 1
ATOM 2028 N N . GLN A 1 241 ? 22.380 2.557 -2.190 1.00 93.56 241 GLN A N 1
ATOM 2029 C CA . GLN A 1 241 ? 23.019 1.685 -1.200 1.00 93.56 241 GLN A CA 1
ATOM 2030 C C . GLN A 1 241 ? 22.100 1.365 -0.014 1.00 93.56 241 GLN A C 1
ATOM 2032 O O . GLN A 1 241 ? 22.256 0.325 0.625 1.00 93.56 241 GLN A O 1
ATOM 2037 N N . TYR A 1 242 ? 21.128 2.233 0.276 1.00 94.56 242 TYR A N 1
ATOM 2038 C CA . TYR A 1 242 ? 20.192 2.054 1.383 1.00 94.56 242 TYR A CA 1
ATOM 2039 C C . TYR A 1 242 ? 18.955 1.222 1.019 1.00 94.56 242 TYR A C 1
ATOM 2041 O O . TYR A 1 242 ? 18.431 0.514 1.880 1.00 94.56 242 TYR A O 1
ATOM 2049 N N . ILE A 1 243 ? 18.500 1.258 -0.242 1.00 97.06 243 ILE A N 1
ATOM 2050 C CA . ILE A 1 243 ? 17.275 0.571 -0.697 1.00 97.06 243 ILE A CA 1
ATOM 2051 C C . ILE A 1 243 ? 17.191 -0.911 -0.282 1.00 97.06 243 ILE A C 1
ATOM 2053 O O . ILE A 1 243 ? 16.101 -1.317 0.132 1.00 97.06 243 ILE A O 1
ATOM 2057 N N . PRO A 1 244 ? 18.270 -1.724 -0.319 1.00 97.00 244 PRO A N 1
ATOM 2058 C CA . PRO A 1 244 ? 18.208 -3.117 0.124 1.00 97.00 244 PRO A CA 1
ATOM 2059 C C . PRO A 1 244 ? 17.687 -3.315 1.557 1.00 97.00 244 PRO A C 1
ATOM 2061 O O . PRO A 1 244 ? 17.106 -4.360 1.840 1.00 97.00 244 PRO A O 1
ATOM 2064 N N . ASN A 1 245 ? 17.855 -2.316 2.432 1.00 95.81 245 ASN A N 1
ATOM 2065 C CA . ASN A 1 245 ? 17.436 -2.349 3.837 1.00 95.81 245 ASN A CA 1
ATOM 2066 C C . ASN A 1 245 ? 16.003 -1.837 4.064 1.00 95.81 245 ASN A C 1
ATOM 2068 O O . ASN A 1 245 ? 15.501 -1.904 5.186 1.00 95.81 245 ASN A O 1
ATOM 2072 N N . LEU A 1 246 ? 15.345 -1.290 3.037 1.00 97.62 246 LEU A N 1
ATOM 2073 C CA . LEU A 1 246 ? 13.988 -0.764 3.163 1.00 97.62 246 LEU A CA 1
ATOM 2074 C C . LEU A 1 246 ? 12.967 -1.898 3.293 1.00 97.62 246 LEU A C 1
ATOM 2076 O O . LEU A 1 246 ? 13.007 -2.870 2.539 1.00 97.62 246 LEU A O 1
ATOM 2080 N N . SER A 1 247 ? 11.953 -1.700 4.141 1.00 98.12 247 SER A N 1
ATOM 2081 C CA . SER A 1 247 ? 10.829 -2.641 4.293 1.00 98.12 247 SER A CA 1
ATOM 2082 C C . SER A 1 247 ? 10.112 -2.967 2.974 1.00 98.12 247 SER A C 1
ATOM 2084 O O . SER A 1 247 ? 9.611 -4.075 2.792 1.00 98.12 247 SER A O 1
ATOM 2086 N N . ILE A 1 248 ? 10.088 -2.030 2.017 1.00 98.44 248 ILE A N 1
ATOM 2087 C CA . ILE A 1 248 ? 9.499 -2.253 0.686 1.00 98.44 248 ILE A CA 1
ATOM 2088 C C . ILE A 1 248 ? 10.236 -3.337 -0.122 1.00 98.44 248 ILE A C 1
ATOM 2090 O O . ILE A 1 248 ? 9.666 -3.864 -1.071 1.00 98.44 248 ILE A O 1
ATOM 2094 N N . ASN A 1 249 ? 11.474 -3.691 0.239 1.00 98.31 249 ASN A N 1
ATOM 2095 C CA . ASN A 1 249 ? 12.271 -4.706 -0.449 1.00 98.31 249 ASN A CA 1
ATOM 2096 C C . ASN A 1 249 ? 12.127 -6.124 0.136 1.00 98.31 249 ASN A C 1
ATOM 2098 O O . ASN A 1 249 ? 12.685 -7.066 -0.417 1.00 98.31 249 ASN A O 1
ATOM 2102 N N . CYS A 1 250 ? 11.418 -6.304 1.256 1.00 97.06 250 CYS A N 1
ATOM 2103 C CA . CYS A 1 250 ? 11.429 -7.581 1.980 1.00 97.06 250 CYS A CA 1
ATOM 2104 C C . CYS A 1 250 ? 10.532 -8.665 1.358 1.00 97.06 250 CYS A C 1
ATOM 2106 O O . CYS A 1 250 ? 10.876 -9.843 1.407 1.00 97.06 250 CYS A O 1
ATOM 2108 N N . LYS A 1 251 ? 9.368 -8.290 0.813 1.00 97.69 251 LYS A N 1
ATOM 2109 C CA . LYS A 1 251 ? 8.376 -9.209 0.225 1.00 97.69 251 LYS A CA 1
ATOM 2110 C C . LYS A 1 251 ? 7.494 -8.455 -0.776 1.00 97.69 251 LYS A C 1
ATOM 2112 O O . LYS A 1 251 ? 7.193 -7.281 -0.558 1.00 97.69 251 LYS A O 1
ATOM 2117 N N . LEU A 1 252 ? 7.068 -9.109 -1.862 1.00 98.38 252 LEU A N 1
ATOM 2118 C CA . LEU A 1 252 ? 6.084 -8.532 -2.788 1.00 98.38 252 LEU A CA 1
ATOM 2119 C C . LEU A 1 252 ? 4.753 -8.271 -2.067 1.00 98.38 252 LEU A C 1
ATOM 2121 O O . LEU A 1 252 ? 4.266 -9.113 -1.314 1.00 98.38 252 LEU A O 1
ATOM 2125 N N . LEU A 1 253 ? 4.149 -7.112 -2.317 1.00 98.12 253 LEU A N 1
ATOM 2126 C CA . LEU A 1 253 ? 2.910 -6.676 -1.663 1.00 98.12 253 LEU A CA 1
ATOM 2127 C C . LEU A 1 253 ? 1.641 -7.271 -2.300 1.00 98.12 253 LEU A C 1
ATOM 2129 O O . LEU A 1 253 ? 0.537 -6.995 -1.835 1.00 98.12 253 LEU A O 1
ATOM 2133 N N . ASN A 1 254 ? 1.785 -8.082 -3.350 1.00 95.00 254 ASN A N 1
ATOM 2134 C CA . ASN A 1 254 ? 0.694 -8.578 -4.197 1.00 95.00 254 ASN A CA 1
ATOM 2135 C C . ASN A 1 254 ? -0.396 -9.344 -3.425 1.00 95.00 254 ASN A C 1
ATOM 2137 O O . ASN A 1 254 ? -1.564 -9.295 -3.803 1.00 95.00 254 ASN A O 1
ATOM 2141 N N . GLU A 1 255 ? -0.027 -10.029 -2.339 1.00 91.44 255 GLU A N 1
ATOM 2142 C CA . GLU A 1 255 ? -0.956 -10.785 -1.483 1.00 91.44 255 GLU A CA 1
ATOM 2143 C C . GLU A 1 255 ? -1.811 -9.877 -0.580 1.00 91.44 255 GLU A C 1
ATOM 2145 O O . GLU A 1 255 ? -2.885 -10.274 -0.130 1.00 91.44 255 GLU A O 1
ATOM 2150 N N . GLU A 1 256 ? -1.359 -8.644 -0.328 1.00 92.94 256 GLU A N 1
ATOM 2151 C CA . GLU A 1 256 ? -1.959 -7.715 0.629 1.00 92.94 256 GLU A CA 1
ATOM 2152 C C . GLU A 1 256 ? -2.262 -6.359 -0.023 1.00 92.94 256 GLU A C 1
ATOM 2154 O O . GLU A 1 256 ? -1.684 -5.318 0.303 1.00 92.94 256 GLU A O 1
ATOM 2159 N N . ILE A 1 257 ? -3.235 -6.364 -0.941 1.00 94.19 257 ILE A N 1
ATOM 2160 C CA . ILE A 1 257 ? -3.674 -5.185 -1.715 1.00 94.19 257 ILE A CA 1
ATOM 2161 C C . ILE A 1 257 ? -4.029 -3.992 -0.811 1.00 94.19 257 ILE A C 1
ATOM 2163 O O . ILE A 1 257 ? -3.812 -2.841 -1.193 1.00 94.19 257 ILE A O 1
ATOM 2167 N N . GLY A 1 258 ? -4.530 -4.245 0.404 1.00 96.75 258 GLY A N 1
ATOM 2168 C CA . GLY A 1 258 ? -4.818 -3.193 1.378 1.00 96.75 258 GLY A CA 1
ATOM 2169 C C . GLY A 1 258 ? -3.587 -2.354 1.732 1.00 96.75 258 GLY A C 1
ATOM 2170 O O . GLY A 1 258 ? -3.697 -1.131 1.813 1.00 96.75 258 GLY A O 1
ATOM 2171 N N . ILE A 1 259 ? -2.404 -2.974 1.852 1.00 98.50 259 ILE A N 1
ATOM 2172 C CA . ILE A 1 259 ? -1.141 -2.261 2.102 1.00 98.50 259 ILE A CA 1
ATOM 2173 C C . ILE A 1 259 ? -0.834 -1.334 0.925 1.00 98.50 259 ILE A C 1
ATOM 2175 O O . ILE A 1 259 ? -0.605 -0.143 1.133 1.00 98.50 259 ILE A O 1
ATOM 2179 N N . ILE A 1 260 ? -0.901 -1.851 -0.307 1.00 98.56 260 ILE A N 1
ATOM 2180 C CA . ILE A 1 260 ? -0.666 -1.074 -1.535 1.00 98.56 260 ILE A CA 1
ATOM 2181 C C . ILE A 1 260 ? -1.610 0.131 -1.584 1.00 98.56 260 ILE A C 1
ATOM 2183 O O . ILE A 1 260 ? -1.163 1.254 -1.809 1.00 98.56 260 ILE A O 1
ATOM 2187 N N . GLN A 1 261 ? -2.905 -0.084 -1.335 1.00 97.62 261 GLN A N 1
ATOM 2188 C CA . GLN A 1 261 ? -3.910 0.975 -1.370 1.00 97.62 261 GLN A CA 1
ATOM 2189 C C . GLN A 1 261 ? -3.642 2.059 -0.316 1.00 97.62 261 GLN A C 1
ATOM 2191 O O . GLN A 1 261 ? -3.736 3.246 -0.628 1.00 97.62 261 GLN A O 1
ATOM 2196 N N . PHE A 1 262 ? -3.279 1.685 0.914 1.00 98.19 262 PHE A N 1
ATOM 2197 C CA . PHE A 1 262 ? -2.969 2.671 1.951 1.00 98.19 262 PHE A CA 1
ATOM 2198 C C . PHE A 1 262 ? -1.745 3.524 1.609 1.00 98.19 262 PHE A C 1
ATOM 2200 O O . PHE A 1 262 ? -1.760 4.721 1.895 1.00 98.19 262 PHE A O 1
ATOM 2207 N N . ILE A 1 263 ? -0.713 2.948 0.982 1.00 98.56 263 ILE A N 1
ATOM 2208 C CA . ILE A 1 263 ? 0.451 3.718 0.517 1.00 98.56 263 ILE A CA 1
ATOM 2209 C C . ILE A 1 263 ? 0.062 4.617 -0.659 1.00 98.56 263 ILE A C 1
ATOM 2211 O O . ILE A 1 263 ? 0.376 5.806 -0.653 1.00 98.56 263 ILE A O 1
ATOM 2215 N N . ALA A 1 264 ? -0.676 4.079 -1.631 1.00 98.38 264 ALA A N 1
ATOM 2216 C CA . ALA A 1 264 ? -1.132 4.810 -2.808 1.00 98.38 264 ALA A CA 1
ATOM 2217 C C . ALA A 1 264 ? -1.975 6.044 -2.447 1.00 98.38 264 ALA A C 1
ATOM 2219 O O . ALA A 1 264 ? -1.800 7.120 -3.015 1.00 98.38 264 ALA A O 1
ATOM 2220 N N . GLU A 1 265 ? -2.846 5.928 -1.444 1.00 96.06 265 GLU A N 1
ATOM 2221 C CA . GLU A 1 265 ? -3.646 7.048 -0.942 1.00 96.06 265 GLU A CA 1
ATOM 2222 C C . GLU A 1 265 ? -2.807 8.168 -0.300 1.00 96.06 265 GLU A C 1
ATOM 2224 O O . GLU A 1 265 ? -3.304 9.289 -0.181 1.00 96.06 265 GLU A O 1
ATOM 2229 N N . ARG A 1 266 ? -1.554 7.896 0.099 1.00 96.69 266 ARG A N 1
ATOM 2230 C CA . ARG A 1 266 ? -0.630 8.899 0.654 1.00 96.69 266 ARG A CA 1
ATOM 2231 C C . ARG A 1 266 ? 0.199 9.637 -0.390 1.00 96.69 266 ARG A C 1
ATOM 2233 O O . ARG A 1 266 ? 0.740 10.684 -0.057 1.00 96.69 266 ARG A O 1
ATOM 2240 N N . ILE A 1 267 ? 0.260 9.153 -1.633 1.00 96.75 267 ILE A N 1
ATOM 2241 C CA . ILE A 1 267 ? 0.966 9.845 -2.728 1.00 96.75 267 ILE A CA 1
ATOM 2242 C C . ILE A 1 267 ? 0.371 11.237 -2.971 1.00 96.75 267 ILE A C 1
ATOM 2244 O O . ILE A 1 267 ? 1.102 12.210 -3.106 1.00 96.75 267 ILE A O 1
ATOM 2248 N N . HIS A 1 268 ? -0.959 11.345 -2.941 1.00 89.88 268 HIS A N 1
ATOM 2249 C CA . HIS A 1 268 ? -1.681 12.603 -3.175 1.00 89.88 268 HIS A CA 1
ATOM 2250 C C . HIS A 1 268 ? -2.019 13.361 -1.882 1.00 89.88 268 HIS A C 1
ATOM 2252 O O . HIS A 1 268 ? -2.891 14.233 -1.881 1.00 89.88 268 HIS A O 1
ATOM 2258 N N . ASP A 1 269 ? -1.401 13.004 -0.752 1.00 90.94 269 ASP A N 1
ATOM 2259 C CA . ASP A 1 269 ? -1.702 13.636 0.531 1.00 90.94 269 ASP A CA 1
ATOM 2260 C C . ASP A 1 269 ? -1.031 15.013 0.639 1.00 90.94 269 ASP A C 1
ATOM 2262 O O . ASP A 1 269 ? 0.170 15.174 0.438 1.00 90.94 269 ASP A O 1
ATOM 2266 N N . THR A 1 270 ? -1.816 16.025 1.005 1.00 87.94 270 THR A N 1
ATOM 2267 C CA . THR A 1 270 ? -1.344 17.405 1.198 1.00 87.94 270 THR A CA 1
ATOM 2268 C C . THR A 1 270 ? -0.442 17.590 2.423 1.00 87.94 270 THR A C 1
ATOM 2270 O O . THR A 1 270 ? 0.175 18.644 2.584 1.00 87.94 270 THR A O 1
ATOM 2273 N N . ASN A 1 271 ? -0.382 16.608 3.328 1.00 90.12 271 ASN A N 1
ATOM 2274 C CA . ASN A 1 271 ? 0.505 16.666 4.480 1.00 90.12 271 ASN A CA 1
ATOM 2275 C C . ASN A 1 271 ? 1.974 16.585 4.030 1.00 90.12 271 ASN A C 1
ATOM 2277 O O . ASN A 1 271 ? 2.397 15.602 3.423 1.00 90.12 271 ASN A O 1
ATOM 2281 N N . LYS A 1 272 ? 2.765 17.598 4.410 1.00 92.62 272 LYS A N 1
ATOM 2282 C CA . LYS A 1 272 ? 4.179 17.7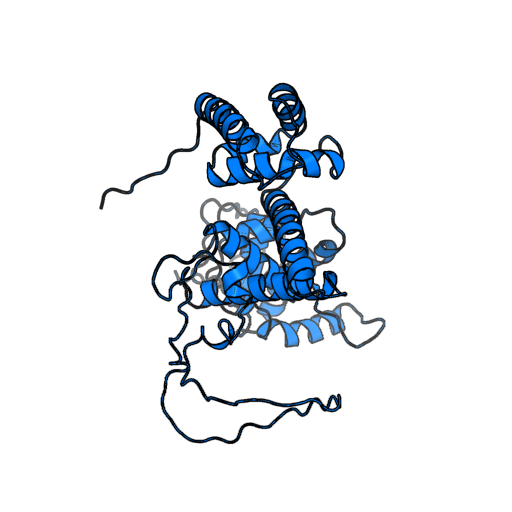61 4.029 1.00 92.62 272 LYS A CA 1
ATOM 2283 C C . LYS A 1 272 ? 5.066 16.556 4.346 1.00 92.62 272 LYS A C 1
ATOM 2285 O O . LYS A 1 272 ? 6.090 16.370 3.700 1.00 92.62 272 LYS A O 1
ATOM 2290 N N . ILE A 1 273 ? 4.678 15.735 5.323 1.00 93.62 273 ILE A N 1
ATOM 2291 C CA . ILE A 1 273 ? 5.400 14.505 5.668 1.00 93.62 273 ILE A CA 1
ATOM 2292 C C . ILE A 1 273 ? 5.479 13.556 4.458 1.00 93.62 273 ILE A C 1
ATOM 2294 O O . ILE A 1 273 ? 6.497 12.901 4.266 1.00 93.62 273 ILE A O 1
ATOM 2298 N N . TYR A 1 274 ? 4.454 13.516 3.601 1.00 95.62 274 TYR A N 1
ATOM 2299 C CA . TYR A 1 274 ? 4.397 12.599 2.457 1.00 95.62 274 TYR A CA 1
ATOM 2300 C C . TYR A 1 274 ? 4.903 13.203 1.141 1.00 95.62 274 TYR A C 1
ATOM 2302 O O . TYR A 1 274 ? 4.964 12.491 0.143 1.00 95.62 274 TYR A O 1
ATOM 2310 N N . THR A 1 275 ? 5.320 14.475 1.117 1.00 94.19 275 THR A N 1
ATOM 2311 C CA . THR A 1 275 ? 5.705 15.186 -0.120 1.00 94.19 275 THR A CA 1
ATOM 2312 C C . THR A 1 275 ? 6.809 14.482 -0.911 1.00 94.19 275 THR A C 1
ATOM 2314 O O . THR A 1 275 ? 6.818 14.533 -2.137 1.00 94.19 275 THR A O 1
ATOM 2317 N N . ASN A 1 276 ? 7.713 13.777 -0.230 1.00 94.25 276 ASN A N 1
ATOM 2318 C CA . ASN A 1 276 ? 8.813 13.063 -0.879 1.00 94.25 276 ASN A CA 1
ATOM 2319 C C . ASN A 1 276 ? 8.470 11.616 -1.266 1.00 94.25 276 ASN A C 1
ATOM 2321 O O . ASN A 1 276 ? 9.301 10.947 -1.869 1.00 94.25 276 ASN A O 1
ATOM 2325 N N . LEU A 1 277 ? 7.288 11.096 -0.921 1.00 98.00 277 LEU A N 1
ATOM 2326 C CA . LEU A 1 277 ? 6.968 9.682 -1.126 1.00 98.00 277 LEU A CA 1
ATOM 2327 C C . LEU A 1 277 ? 6.998 9.304 -2.613 1.00 98.00 277 LEU A C 1
ATOM 2329 O O . LEU A 1 277 ? 7.675 8.349 -2.986 1.00 98.00 277 LEU A O 1
ATOM 2333 N N . GLU A 1 278 ? 6.324 10.074 -3.469 1.00 98.00 278 GLU A N 1
ATOM 2334 C CA . GLU A 1 278 ? 6.272 9.805 -4.912 1.00 98.00 278 GLU A CA 1
ATOM 2335 C C . GLU A 1 278 ? 7.668 9.835 -5.553 1.00 98.00 278 GLU A C 1
ATOM 2337 O O . GLU A 1 278 ? 8.064 8.899 -6.252 1.00 98.00 278 GLU A O 1
ATOM 2342 N N . SER A 1 279 ? 8.456 10.876 -5.265 1.00 96.50 279 SER A N 1
ATOM 2343 C CA . SER A 1 279 ? 9.800 11.025 -5.829 1.00 96.50 279 SER A CA 1
ATOM 2344 C C . SER A 1 279 ? 10.745 9.913 -5.363 1.00 96.50 279 SER A C 1
ATOM 2346 O O . SER A 1 279 ? 11.534 9.400 -6.159 1.00 96.50 279 SER A O 1
ATOM 2348 N N . ARG A 1 280 ? 10.629 9.465 -4.106 1.00 97.69 280 ARG A N 1
ATOM 2349 C CA . ARG A 1 280 ? 11.388 8.325 -3.570 1.00 97.69 280 ARG A CA 1
ATOM 2350 C C . ARG A 1 280 ? 11.024 7.012 -4.257 1.00 97.69 280 ARG A C 1
ATOM 2352 O O . ARG A 1 280 ? 11.929 6.254 -4.598 1.00 97.69 280 ARG A O 1
ATOM 2359 N N . LEU A 1 281 ? 9.740 6.760 -4.516 1.00 98.69 281 LEU A N 1
ATOM 2360 C CA . LEU A 1 281 ? 9.293 5.567 -5.245 1.00 98.69 281 LEU A CA 1
ATOM 2361 C C . LEU A 1 281 ? 9.855 5.539 -6.676 1.00 98.69 281 LEU A C 1
ATOM 2363 O O . LEU A 1 281 ? 10.366 4.508 -7.111 1.00 98.69 281 LEU A O 1
ATOM 2367 N N . PHE A 1 282 ? 9.876 6.676 -7.381 1.00 98.25 282 PHE A N 1
ATOM 2368 C CA . PHE A 1 282 ? 10.535 6.761 -8.691 1.00 98.25 282 PHE A CA 1
ATOM 2369 C C . PHE A 1 282 ? 12.046 6.503 -8.624 1.00 98.25 282 PHE A C 1
ATOM 2371 O O . PHE A 1 282 ? 12.587 5.821 -9.498 1.00 98.25 282 PHE A O 1
ATOM 2378 N N . ARG A 1 283 ? 12.735 7.002 -7.589 1.00 97.38 283 ARG A N 1
ATOM 2379 C CA . ARG A 1 283 ? 14.169 6.735 -7.384 1.00 97.38 283 ARG A CA 1
ATOM 2380 C C . ARG A 1 283 ? 14.455 5.254 -7.127 1.00 97.38 283 ARG A C 1
ATOM 2382 O O . ARG A 1 283 ? 15.446 4.752 -7.653 1.00 97.38 283 ARG A O 1
ATOM 2389 N N . ILE A 1 284 ? 13.579 4.553 -6.400 1.00 98.56 284 ILE A N 1
ATOM 2390 C CA . ILE A 1 284 ? 13.659 3.094 -6.202 1.00 98.56 284 ILE A CA 1
ATOM 2391 C C . ILE A 1 284 ? 13.539 2.354 -7.542 1.00 98.56 284 ILE A C 1
ATOM 2393 O O . ILE A 1 284 ? 14.336 1.466 -7.834 1.00 98.56 284 ILE A O 1
ATOM 2397 N N . ILE A 1 285 ? 12.588 2.743 -8.396 1.00 98.56 285 ILE A N 1
ATOM 2398 C CA . ILE A 1 285 ? 12.421 2.122 -9.720 1.00 98.56 285 ILE A CA 1
ATOM 2399 C C . ILE A 1 285 ? 13.655 2.375 -10.589 1.00 98.56 285 ILE A C 1
ATOM 2401 O O . ILE A 1 285 ? 14.174 1.447 -11.210 1.00 98.56 285 ILE A O 1
ATOM 2405 N N . LYS A 1 286 ? 14.166 3.613 -10.606 1.00 97.31 286 LYS A N 1
ATOM 2406 C CA . LYS A 1 286 ? 15.369 3.981 -11.367 1.00 97.31 286 LYS A CA 1
ATOM 2407 C C . LYS A 1 286 ? 16.599 3.186 -10.918 1.00 97.31 286 LYS A C 1
ATOM 2409 O O . LYS A 1 286 ? 17.354 2.732 -11.771 1.00 97.31 286 LYS A O 1
ATOM 2414 N N . ALA A 1 287 ? 16.761 2.982 -9.613 1.00 97.44 287 ALA A N 1
ATOM 2415 C CA . ALA A 1 287 ? 17.857 2.211 -9.037 1.00 97.44 287 ALA A CA 1
ATOM 2416 C C . ALA A 1 287 ? 17.911 0.762 -9.558 1.00 97.44 287 ALA A C 1
ATOM 2418 O O . ALA A 1 287 ? 18.995 0.210 -9.752 1.00 97.44 287 ALA A O 1
ATOM 2419 N N . SER A 1 288 ? 16.751 0.146 -9.835 1.00 97.94 288 SER A N 1
ATOM 2420 C CA . SER A 1 288 ? 16.674 -1.252 -10.301 1.00 97.94 288 SER A CA 1
ATOM 2421 C C . SER A 1 288 ? 17.395 -1.510 -11.624 1.00 97.94 288 SER A C 1
ATOM 2423 O O . SER A 1 288 ? 17.771 -2.648 -11.902 1.00 97.94 288 SER A O 1
ATOM 2425 N N . LYS A 1 289 ? 17.657 -0.457 -12.415 1.00 96.50 289 LYS A N 1
ATOM 2426 C CA . LYS A 1 289 ? 18.438 -0.556 -13.655 1.00 96.50 289 LYS A CA 1
ATOM 2427 C C . LYS A 1 289 ? 19.826 -1.163 -13.419 1.00 96.50 289 LYS A C 1
ATOM 2429 O O . LYS A 1 289 ? 20.339 -1.871 -14.281 1.00 96.50 289 LYS A O 1
ATOM 2434 N N . ASN A 1 290 ? 20.402 -0.930 -12.237 1.00 92.25 290 ASN A N 1
ATOM 2435 C CA . ASN A 1 290 ? 21.790 -1.268 -11.920 1.00 92.25 290 ASN A CA 1
ATOM 2436 C C . ASN A 1 290 ? 21.942 -2.373 -10.858 1.00 92.25 290 ASN A C 1
ATOM 2438 O O . ASN A 1 290 ? 23.067 -2.763 -10.558 1.00 92.25 290 ASN A O 1
ATOM 2442 N N . SER A 1 291 ? 20.855 -2.880 -10.261 1.00 91.06 291 SER A N 1
ATOM 2443 C CA . SER A 1 291 ? 20.935 -3.817 -9.129 1.00 91.06 291 SER A CA 1
ATOM 2444 C C . SER A 1 291 ? 19.779 -4.811 -9.104 1.00 91.06 291 SER A C 1
ATOM 2446 O O . SER A 1 291 ? 18.617 -4.426 -9.185 1.00 91.06 291 SER A O 1
ATOM 2448 N N . GLU A 1 292 ? 20.101 -6.097 -8.946 1.00 89.31 292 GLU A N 1
ATOM 2449 C CA . GLU A 1 292 ? 19.107 -7.179 -8.844 1.00 89.31 292 GLU A CA 1
ATOM 2450 C C . GLU A 1 292 ? 18.581 -7.379 -7.423 1.00 89.31 292 GLU A C 1
ATOM 2452 O O . GLU A 1 292 ? 17.497 -7.923 -7.221 1.00 89.31 292 GLU A O 1
ATOM 2457 N N . HIS A 1 293 ? 19.315 -6.890 -6.422 1.00 93.31 293 HIS A N 1
ATOM 2458 C CA . HIS A 1 293 ? 18.958 -7.039 -5.011 1.00 93.31 293 HIS A CA 1
ATOM 2459 C C . HIS A 1 293 ? 17.757 -6.183 -4.594 1.00 93.31 293 HIS A C 1
ATOM 2461 O O . HIS A 1 293 ? 17.273 -6.319 -3.473 1.00 93.31 293 HIS A O 1
ATOM 2467 N N . ILE A 1 294 ? 17.286 -5.299 -5.476 1.00 96.81 294 ILE A N 1
ATOM 2468 C CA . ILE A 1 294 ? 16.203 -4.347 -5.205 1.00 96.81 294 ILE A CA 1
ATOM 2469 C C . ILE A 1 294 ? 14.997 -4.531 -6.134 1.00 96.81 294 ILE A C 1
ATOM 2471 O O . ILE A 1 294 ? 14.116 -3.672 -6.195 1.00 96.81 294 ILE A O 1
ATOM 2475 N N . ASN A 1 295 ? 14.940 -5.657 -6.851 1.00 98.06 295 ASN A N 1
ATOM 2476 C CA . ASN A 1 295 ? 13.842 -5.995 -7.757 1.00 98.06 295 ASN A CA 1
ATOM 2477 C C . ASN A 1 295 ? 12.480 -5.978 -7.039 1.00 98.06 295 ASN A C 1
ATOM 2479 O O . ASN A 1 295 ? 11.508 -5.458 -7.583 1.00 98.06 295 ASN A O 1
ATOM 2483 N N . ILE A 1 296 ? 12.419 -6.488 -5.800 1.00 98.56 296 ILE A N 1
ATOM 2484 C CA . ILE A 1 296 ? 11.194 -6.495 -4.980 1.00 98.56 296 ILE A CA 1
ATOM 2485 C C . ILE A 1 296 ? 10.771 -5.062 -4.647 1.00 98.56 296 ILE A C 1
ATOM 2487 O O . ILE A 1 296 ? 9.612 -4.703 -4.850 1.00 98.56 296 ILE A O 1
ATOM 2491 N N . ALA A 1 297 ? 11.706 -4.222 -4.189 1.00 98.75 297 ALA A N 1
ATOM 2492 C CA . ALA A 1 297 ? 11.435 -2.815 -3.909 1.00 98.75 297 ALA A CA 1
ATOM 2493 C C . ALA A 1 297 ? 10.894 -2.081 -5.139 1.00 98.75 297 ALA A C 1
ATOM 2495 O O . ALA A 1 297 ? 9.913 -1.348 -5.029 1.00 98.75 297 ALA A O 1
ATOM 2496 N N . ALA A 1 298 ? 11.501 -2.294 -6.307 1.00 98.81 298 ALA A N 1
ATOM 2497 C CA . ALA A 1 298 ? 11.091 -1.653 -7.549 1.00 98.81 298 ALA A CA 1
ATOM 2498 C C . ALA A 1 298 ? 9.723 -2.145 -8.044 1.00 98.81 298 ALA A C 1
ATOM 2500 O O . ALA A 1 298 ? 8.886 -1.320 -8.418 1.00 98.81 298 ALA A O 1
ATOM 2501 N N . ALA A 1 299 ? 9.456 -3.454 -7.979 1.00 98.81 299 ALA A N 1
ATOM 2502 C CA . ALA A 1 299 ? 8.158 -4.034 -8.321 1.00 98.81 299 ALA A CA 1
ATOM 2503 C C . ALA A 1 299 ? 7.039 -3.523 -7.399 1.00 98.81 299 ALA A C 1
ATOM 2505 O O . ALA A 1 299 ? 5.964 -3.131 -7.861 1.00 98.81 299 ALA A O 1
ATOM 2506 N N . ASN A 1 300 ? 7.304 -3.438 -6.095 1.00 98.88 300 ASN A N 1
ATOM 2507 C CA . ASN A 1 300 ? 6.378 -2.850 -5.133 1.00 98.88 300 ASN A CA 1
ATOM 2508 C C . ASN A 1 300 ? 6.173 -1.350 -5.389 1.00 98.88 300 ASN A C 1
ATOM 2510 O O . ASN A 1 300 ? 5.036 -0.879 -5.398 1.00 98.88 300 ASN A O 1
ATOM 2514 N N . ALA A 1 301 ? 7.249 -0.599 -5.641 1.00 98.88 301 ALA A N 1
ATOM 2515 C CA . ALA A 1 301 ? 7.180 0.841 -5.855 1.00 98.88 301 ALA A CA 1
ATOM 2516 C C . ALA A 1 301 ? 6.345 1.206 -7.087 1.00 98.88 301 ALA A C 1
ATOM 2518 O O . ALA A 1 301 ? 5.461 2.058 -6.997 1.00 98.88 301 ALA A O 1
ATOM 2519 N N . ILE A 1 302 ? 6.568 0.532 -8.217 1.00 98.81 302 ILE A N 1
ATOM 2520 C CA . ILE A 1 302 ? 5.808 0.799 -9.443 1.00 98.81 302 ILE A CA 1
ATOM 2521 C C . ILE A 1 302 ? 4.342 0.362 -9.315 1.00 98.81 302 ILE A C 1
ATOM 2523 O O . ILE A 1 302 ? 3.451 1.058 -9.797 1.00 98.81 302 ILE A O 1
ATOM 2527 N N . THR A 1 303 ? 4.075 -0.721 -8.578 1.00 98.88 303 THR A N 1
ATOM 2528 C CA . THR A 1 303 ? 2.713 -1.174 -8.256 1.00 98.88 303 THR A CA 1
ATOM 2529 C C . THR A 1 303 ? 1.960 -0.144 -7.406 1.00 98.88 303 THR A C 1
ATOM 2531 O O . THR A 1 303 ? 0.788 0.142 -7.655 1.00 98.88 303 THR A O 1
ATOM 2534 N N . ILE A 1 304 ? 2.629 0.462 -6.420 1.00 98.88 304 ILE A N 1
ATOM 2535 C CA . ILE A 1 304 ? 2.062 1.529 -5.584 1.00 98.88 304 ILE A CA 1
ATOM 2536 C C . ILE A 1 304 ? 1.750 2.775 -6.424 1.00 98.88 304 ILE A C 1
ATOM 2538 O O . ILE A 1 304 ? 0.651 3.321 -6.308 1.00 98.88 304 ILE A O 1
ATOM 2542 N N . LEU A 1 305 ? 2.677 3.207 -7.289 1.00 98.81 305 LEU A N 1
ATOM 2543 C CA . LEU A 1 305 ? 2.460 4.346 -8.191 1.00 98.81 305 LEU A CA 1
ATOM 2544 C C . LEU A 1 305 ? 1.288 4.089 -9.150 1.00 98.81 305 LEU A C 1
ATOM 2546 O O . LEU A 1 305 ? 0.436 4.963 -9.325 1.00 98.81 305 LEU A O 1
ATOM 2550 N N . ASN A 1 306 ? 1.192 2.875 -9.704 1.00 98.56 306 ASN A N 1
ATOM 2551 C CA . ASN A 1 306 ? 0.064 2.466 -10.538 1.00 98.56 306 ASN A CA 1
ATOM 2552 C C . ASN A 1 306 ? -1.265 2.518 -9.764 1.00 98.56 306 ASN A C 1
ATOM 2554 O O . ASN A 1 306 ? -2.235 3.116 -10.223 1.00 98.56 306 ASN A O 1
ATOM 2558 N N . SER A 1 307 ? -1.301 1.972 -8.544 1.00 98.31 307 SER A N 1
ATOM 2559 C CA . SER A 1 307 ? -2.485 2.007 -7.670 1.00 98.31 307 SER A CA 1
ATOM 2560 C C . SER A 1 307 ? -2.924 3.440 -7.318 1.00 98.31 307 SER A C 1
ATOM 2562 O O . SER A 1 307 ? -4.118 3.727 -7.196 1.00 98.31 307 SER A O 1
ATOM 2564 N N . ALA A 1 308 ? -1.976 4.378 -7.238 1.00 97.88 308 ALA A N 1
ATOM 2565 C CA . ALA A 1 308 ? -2.246 5.805 -7.060 1.00 97.88 308 ALA A CA 1
ATOM 2566 C C . ALA A 1 308 ? -2.679 6.530 -8.348 1.00 97.88 308 ALA A C 1
ATOM 2568 O O . ALA A 1 308 ? -2.936 7.736 -8.302 1.00 97.88 308 ALA A O 1
ATOM 2569 N N . ASN A 1 309 ? -2.809 5.819 -9.474 1.00 97.50 309 ASN A N 1
ATOM 2570 C CA . ASN A 1 309 ? -3.091 6.358 -10.808 1.00 97.50 309 ASN A CA 1
ATOM 2571 C C . ASN A 1 309 ? -2.077 7.426 -11.249 1.00 97.50 309 ASN A C 1
ATOM 2573 O O . ASN A 1 309 ? -2.441 8.408 -11.898 1.00 97.50 309 ASN A O 1
ATOM 2577 N N . VAL A 1 310 ? -0.806 7.262 -10.874 1.00 97.81 310 VAL A N 1
ATOM 2578 C CA . VA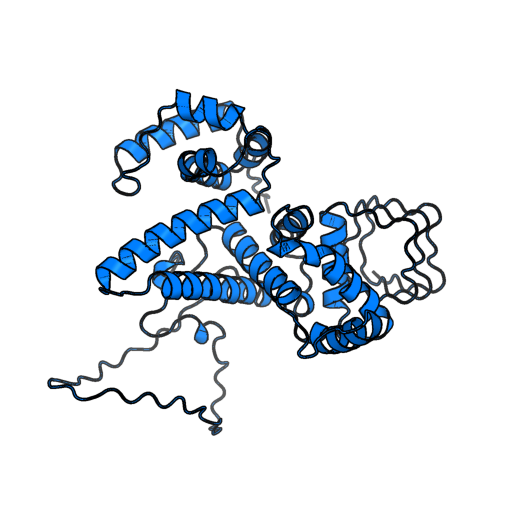L A 1 310 ? 0.267 8.125 -11.376 1.00 97.81 310 VAL A CA 1
ATOM 2579 C C . VAL A 1 310 ? 0.448 7.845 -12.867 1.00 97.81 310 VAL A C 1
ATOM 2581 O O . VAL A 1 310 ? 0.561 6.692 -13.279 1.00 97.81 310 VAL A O 1
ATOM 2584 N N . ASN A 1 311 ? 0.458 8.898 -13.687 1.00 95.94 311 ASN A N 1
ATOM 2585 C CA . ASN A 1 311 ? 0.675 8.754 -15.123 1.00 95.94 311 ASN A CA 1
ATOM 2586 C C . ASN A 1 311 ? 2.130 8.341 -15.396 1.00 95.94 311 ASN A C 1
ATOM 2588 O O . ASN A 1 311 ? 3.077 8.991 -14.938 1.00 95.94 311 ASN A O 1
ATOM 2592 N N . MET A 1 312 ? 2.299 7.252 -16.142 1.00 97.44 312 MET A N 1
ATOM 2593 C CA . MET A 1 312 ? 3.596 6.670 -16.457 1.00 97.44 312 MET A CA 1
ATOM 2594 C C . MET A 1 312 ? 3.865 6.564 -17.967 1.00 97.44 312 MET A C 1
ATOM 2596 O O . MET A 1 312 ? 4.825 5.898 -18.362 1.00 97.44 312 MET A O 1
ATOM 2600 N N . ASN A 1 313 ? 3.079 7.278 -18.781 1.00 98.19 313 ASN A N 1
ATOM 2601 C CA . ASN A 1 313 ? 3.315 7.472 -20.210 1.00 98.19 313 ASN A CA 1
ATOM 2602 C C . ASN A 1 313 ? 4.688 8.108 -20.476 1.00 98.19 313 ASN A C 1
ATOM 2604 O O . ASN A 1 313 ? 5.201 8.877 -19.656 1.00 98.19 313 ASN A O 1
ATOM 2608 N N . ASP A 1 314 ? 5.255 7.798 -21.641 1.00 98.12 314 ASP A N 1
ATOM 2609 C CA . ASP A 1 314 ? 6.470 8.388 -22.215 1.00 98.12 314 ASP A CA 1
ATOM 2610 C C . ASP A 1 314 ? 7.712 8.315 -21.301 1.00 98.12 314 ASP A C 1
ATOM 2612 O O . ASP A 1 314 ? 8.692 9.042 -21.482 1.00 98.12 314 ASP A O 1
ATOM 2616 N N . LYS A 1 315 ? 7.703 7.434 -20.290 1.00 97.44 315 LYS A N 1
ATOM 2617 C CA . LYS A 1 315 ? 8.839 7.256 -19.378 1.00 97.44 315 LYS A CA 1
ATOM 2618 C C . LYS A 1 315 ? 9.915 6.368 -19.996 1.00 97.44 315 LYS A C 1
ATOM 2620 O O . LYS A 1 315 ? 9.627 5.324 -20.580 1.00 97.44 315 LYS A O 1
ATOM 2625 N N . ASP A 1 316 ? 11.179 6.742 -19.782 1.00 97.88 316 ASP A N 1
ATOM 2626 C CA . ASP A 1 316 ? 12.311 5.864 -20.080 1.00 97.88 316 ASP A CA 1
ATOM 2627 C C . ASP A 1 316 ? 12.600 4.901 -18.924 1.00 97.88 316 ASP A C 1
ATOM 2629 O O . ASP A 1 316 ? 13.336 5.180 -17.965 1.00 97.88 316 ASP A O 1
ATOM 2633 N N . TRP A 1 317 ? 12.040 3.713 -19.062 1.00 97.88 317 TRP A N 1
ATOM 2634 C CA . TRP A 1 317 ? 12.231 2.582 -18.173 1.00 97.88 317 TRP A CA 1
ATOM 2635 C C . TRP A 1 317 ? 13.063 1.478 -18.819 1.00 97.88 317 TRP A C 1
ATOM 2637 O O . TRP A 1 317 ? 12.971 0.310 -18.446 1.00 97.88 317 TRP A O 1
ATOM 2647 N N . SER A 1 318 ? 13.941 1.846 -19.750 1.00 98.44 318 SER A N 1
ATOM 2648 C CA . SER A 1 318 ? 14.938 0.912 -20.248 1.00 98.44 318 SER A CA 1
ATOM 2649 C C . SER A 1 318 ? 15.748 0.319 -19.091 1.00 98.44 318 SER A C 1
ATOM 2651 O O . SER A 1 318 ? 16.148 1.032 -18.162 1.00 98.44 318 SER A O 1
ATOM 2653 N N . ASN A 1 319 ? 15.993 -0.988 -19.165 1.00 98.50 319 ASN A N 1
ATOM 2654 C CA . ASN A 1 319 ? 16.763 -1.791 -18.217 1.00 98.50 319 ASN A CA 1
ATOM 2655 C C . ASN A 1 319 ? 16.172 -1.918 -16.798 1.00 98.50 319 ASN A C 1
ATOM 2657 O O . ASN A 1 319 ? 16.841 -2.489 -15.941 1.00 98.50 319 ASN A O 1
ATOM 2661 N N . ILE A 1 320 ? 14.960 -1.414 -16.503 1.00 98.44 320 ILE A N 1
ATOM 2662 C CA . ILE A 1 320 ? 14.382 -1.591 -15.155 1.00 98.44 320 ILE A CA 1
ATOM 2663 C C . ILE A 1 320 ? 14.139 -3.072 -14.850 1.00 98.44 320 ILE A C 1
ATOM 2665 O O . ILE A 1 320 ? 13.886 -3.869 -15.754 1.00 98.44 320 ILE A O 1
ATOM 2669 N N . LYS A 1 321 ? 14.168 -3.434 -13.567 1.00 98.56 321 LYS A N 1
ATOM 2670 C CA . LYS A 1 321 ? 13.932 -4.806 -13.107 1.00 98.56 321 LYS A CA 1
ATOM 2671 C C . LYS A 1 321 ? 12.801 -4.809 -12.088 1.00 98.56 321 LYS A C 1
ATOM 2673 O O . LYS A 1 321 ? 12.995 -4.440 -10.933 1.00 98.56 321 LYS A O 1
ATOM 2678 N N . ILE A 1 322 ? 11.607 -5.194 -12.534 1.00 98.62 322 ILE A N 1
ATOM 2679 C CA . ILE A 1 322 ? 10.372 -5.141 -11.736 1.00 98.62 322 ILE A CA 1
ATOM 2680 C C . ILE A 1 322 ? 9.577 -6.458 -11.782 1.00 98.62 322 ILE A C 1
ATOM 2682 O O . ILE A 1 322 ? 8.358 -6.419 -11.970 1.00 98.62 322 ILE A O 1
ATOM 2686 N N . PRO A 1 323 ? 10.221 -7.631 -11.628 1.00 98.44 323 PRO A N 1
ATOM 2687 C CA . PRO A 1 323 ? 9.511 -8.894 -11.726 1.00 98.44 323 PRO A CA 1
ATOM 2688 C C . PRO A 1 323 ? 8.379 -8.985 -10.691 1.00 98.44 323 PRO A C 1
ATOM 2690 O O . PRO A 1 323 ? 8.556 -8.625 -9.526 1.00 98.44 323 PRO A O 1
ATOM 2693 N N . GLY A 1 324 ? 7.212 -9.463 -11.124 1.00 98.06 324 GLY A N 1
ATOM 2694 C CA . GLY A 1 324 ? 6.017 -9.601 -10.289 1.00 98.06 324 GLY A CA 1
ATOM 2695 C C . GLY A 1 324 ? 5.229 -8.309 -10.039 1.00 98.06 324 GLY A C 1
ATOM 2696 O O . GLY A 1 324 ? 4.315 -8.324 -9.218 1.00 98.06 324 GLY A O 1
ATOM 2697 N N . ALA A 1 325 ? 5.557 -7.186 -10.687 1.00 98.62 325 ALA A N 1
ATOM 2698 C CA . ALA A 1 325 ? 4.794 -5.944 -10.528 1.00 98.62 325 ALA A CA 1
ATOM 2699 C C . ALA A 1 325 ? 3.352 -6.051 -11.064 1.00 98.62 325 ALA A C 1
ATOM 2701 O O . ALA A 1 325 ? 3.081 -6.757 -12.034 1.00 98.62 325 ALA A O 1
ATOM 2702 N N . ILE A 1 326 ? 2.427 -5.286 -10.475 1.00 98.50 326 ILE A N 1
ATOM 2703 C CA . ILE A 1 326 ? 1.030 -5.201 -10.923 1.00 98.50 326 ILE A CA 1
ATOM 2704 C C . ILE A 1 326 ? 0.802 -3.851 -11.615 1.00 98.50 326 ILE A C 1
ATOM 2706 O O . ILE A 1 326 ? 0.593 -2.816 -10.974 1.00 98.50 326 ILE A O 1
ATOM 2710 N N . LEU A 1 327 ? 0.811 -3.877 -12.947 1.00 98.44 327 LEU A N 1
ATOM 2711 C CA . LEU A 1 327 ? 0.566 -2.744 -13.846 1.00 98.44 327 LEU A CA 1
ATOM 2712 C C . LEU A 1 327 ? -0.804 -2.837 -14.537 1.00 98.44 327 LEU A C 1
ATOM 2714 O O . LEU A 1 327 ? -1.021 -2.272 -15.609 1.00 98.44 327 LEU A O 1
ATOM 2718 N N . ASP A 1 328 ? -1.756 -3.523 -13.906 1.00 98.31 328 ASP A N 1
ATOM 2719 C CA . ASP A 1 328 ? -3.136 -3.582 -14.376 1.00 98.31 328 ASP A CA 1
ATOM 2720 C C . ASP A 1 328 ? -3.724 -2.172 -14.499 1.00 98.31 328 ASP A C 1
ATOM 2722 O O . ASP A 1 328 ? -3.618 -1.363 -13.572 1.00 98.31 328 ASP A O 1
ATOM 2726 N N . ARG A 1 329 ? -4.371 -1.888 -15.636 1.00 98.12 329 ARG A N 1
ATOM 2727 C CA . ARG A 1 329 ? -4.952 -0.580 -15.993 1.00 98.12 329 ARG A CA 1
ATOM 2728 C C . ARG A 1 329 ? -3.960 0.592 -15.975 1.00 98.12 329 ARG A C 1
ATOM 2730 O O . ARG A 1 329 ? -4.392 1.742 -15.925 1.00 98.12 329 ARG A O 1
ATOM 2737 N N . ALA A 1 330 ? -2.656 0.325 -16.036 1.00 98.25 330 ALA A N 1
ATOM 2738 C CA . ALA A 1 330 ? -1.644 1.374 -16.039 1.00 98.25 330 ALA A CA 1
ATOM 2739 C C . ALA A 1 330 ? -1.682 2.219 -17.322 1.00 98.25 330 ALA A C 1
ATOM 2741 O O . ALA A 1 330 ? -1.928 1.705 -18.415 1.00 98.25 330 ALA A O 1
ATOM 2742 N N . PHE A 1 331 ? -1.373 3.510 -17.192 1.00 98.00 331 PHE A N 1
ATOM 2743 C CA . PHE A 1 331 ? -1.120 4.412 -18.319 1.00 98.00 331 PHE A CA 1
ATOM 2744 C C . PHE A 1 331 ? 0.368 4.360 -18.678 1.00 98.00 331 PHE A C 1
ATOM 2746 O O . PHE A 1 331 ? 1.197 4.869 -17.922 1.00 98.00 331 PHE A O 1
ATOM 2753 N N . LEU A 1 332 ? 0.690 3.685 -19.785 1.00 98.38 332 LEU A N 1
ATOM 2754 C CA . LEU A 1 332 ? 2.046 3.350 -20.234 1.00 98.38 332 LEU A CA 1
ATOM 2755 C C . LEU A 1 332 ? 2.230 3.601 -21.745 1.00 98.38 332 LEU A C 1
ATOM 2757 O O . LEU A 1 332 ? 3.010 2.921 -22.417 1.00 98.38 332 LEU A O 1
ATOM 2761 N N . GLU A 1 333 ? 1.472 4.543 -22.309 1.00 98.50 333 GLU A N 1
ATOM 2762 C CA . GLU A 1 333 ? 1.599 4.914 -23.718 1.00 98.50 333 GLU A CA 1
ATOM 2763 C C . GLU A 1 333 ? 2.975 5.542 -23.971 1.00 98.50 333 GLU A C 1
ATOM 2765 O O . GLU A 1 333 ? 3.420 6.383 -23.198 1.00 98.50 333 GLU A O 1
ATOM 2770 N N . GLY A 1 334 ? 3.670 5.106 -25.025 1.00 98.38 334 GLY A N 1
ATOM 2771 C CA . GLY A 1 334 ? 5.001 5.606 -25.395 1.00 98.38 334 GLY A CA 1
ATOM 2772 C C . GLY A 1 334 ? 6.143 5.196 -24.454 1.00 98.38 334 GLY A C 1
ATOM 2773 O O . GLY A 1 334 ? 7.292 5.570 -24.684 1.00 98.38 334 GLY A O 1
ATOM 2774 N N . THR A 1 335 ? 5.868 4.418 -23.404 1.00 98.44 335 THR A N 1
ATOM 2775 C CA . THR A 1 335 ? 6.870 4.028 -22.403 1.00 98.44 335 THR A CA 1
ATOM 2776 C C . THR A 1 335 ? 7.921 3.081 -22.989 1.00 98.44 335 THR A C 1
ATOM 2778 O O . THR A 1 335 ? 7.608 2.112 -23.684 1.00 98.44 335 THR A O 1
ATOM 2781 N N . ASN A 1 336 ? 9.194 3.336 -22.683 1.00 98.75 336 ASN A N 1
ATOM 2782 C CA . ASN A 1 336 ? 10.308 2.507 -23.130 1.00 98.75 336 ASN A CA 1
ATOM 2783 C C . ASN A 1 336 ? 10.676 1.462 -22.071 1.00 98.75 336 ASN A C 1
ATOM 2785 O O . ASN A 1 336 ? 11.212 1.819 -21.030 1.00 98.75 336 ASN A O 1
ATOM 2789 N N . PHE A 1 337 ? 10.462 0.184 -22.365 1.00 98.69 337 PHE A N 1
ATOM 2790 C CA . PHE A 1 337 ? 10.859 -0.979 -21.565 1.00 98.69 337 PHE A CA 1
ATOM 2791 C C . PHE A 1 337 ? 12.022 -1.765 -22.197 1.00 98.69 337 PHE A C 1
ATOM 2793 O O . PHE A 1 337 ? 12.192 -2.953 -21.923 1.00 98.69 337 PHE A O 1
ATOM 2800 N N . THR A 1 338 ? 12.833 -1.140 -23.059 1.00 98.81 338 THR A N 1
ATOM 2801 C CA . THR A 1 338 ? 13.953 -1.830 -23.722 1.00 98.81 338 THR A CA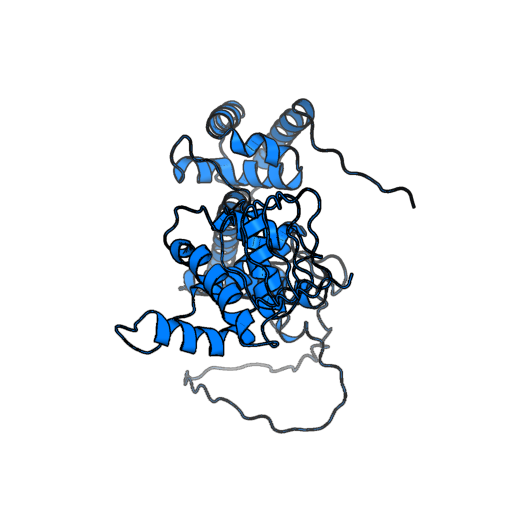 1
ATOM 2802 C C . THR A 1 338 ? 14.879 -2.501 -22.699 1.00 98.81 338 THR A C 1
ATOM 2804 O O . THR A 1 338 ? 15.312 -1.849 -21.750 1.00 98.81 338 THR A O 1
ATOM 2807 N N . ASN A 1 339 ? 15.198 -3.785 -22.887 1.00 98.56 339 ASN A N 1
ATOM 2808 C CA . ASN A 1 339 ? 15.997 -4.623 -21.977 1.00 98.56 339 ASN A CA 1
ATOM 2809 C C . ASN A 1 339 ? 15.448 -4.741 -20.535 1.00 98.56 339 ASN A C 1
ATOM 2811 O O . ASN A 1 339 ? 16.192 -5.113 -19.626 1.00 98.56 339 ASN A O 1
ATOM 2815 N N . ALA A 1 340 ? 14.189 -4.379 -20.274 1.00 98.56 340 ALA A N 1
ATOM 2816 C CA . ALA A 1 340 ? 13.622 -4.487 -18.933 1.00 98.56 340 ALA A CA 1
ATOM 2817 C C . ALA A 1 340 ? 13.400 -5.957 -18.533 1.00 98.56 340 ALA A C 1
ATOM 2819 O O . ALA A 1 340 ? 13.060 -6.799 -19.365 1.00 98.56 340 ALA A O 1
ATOM 2820 N N . ASN A 1 341 ? 13.531 -6.261 -17.242 1.00 98.50 341 ASN A N 1
ATOM 2821 C CA . ASN A 1 341 ? 13.019 -7.505 -16.679 1.00 98.50 341 ASN A CA 1
ATOM 2822 C C . ASN A 1 341 ? 11.595 -7.272 -16.155 1.00 98.50 341 ASN A C 1
ATOM 2824 O O . ASN A 1 341 ? 11.402 -6.616 -15.125 1.00 98.50 341 ASN A O 1
ATOM 2828 N N . LEU A 1 342 ? 10.626 -7.817 -16.888 1.00 98.56 342 LEU A N 1
ATOM 2829 C CA . LEU A 1 342 ? 9.190 -7.759 -16.636 1.00 98.56 342 LEU A CA 1
ATOM 2830 C C . LEU A 1 342 ? 8.605 -9.162 -16.385 1.00 98.56 342 LEU A C 1
ATOM 2832 O O . LEU A 1 342 ? 7.421 -9.395 -16.634 1.00 98.56 342 LEU A O 1
ATOM 2836 N N . ASP A 1 343 ? 9.418 -10.109 -15.909 1.00 98.56 343 ASP A N 1
ATOM 2837 C CA . ASP A 1 343 ? 8.948 -11.463 -15.613 1.00 98.56 343 ASP A CA 1
ATOM 2838 C C . ASP A 1 343 ? 7.817 -11.429 -14.565 1.00 98.56 343 ASP A C 1
ATOM 2840 O O . ASP A 1 343 ? 7.923 -10.775 -13.529 1.00 98.56 343 ASP A O 1
ATOM 2844 N N . ASN A 1 344 ? 6.723 -12.144 -14.817 1.00 98.25 344 ASN A N 1
ATOM 2845 C CA . ASN A 1 344 ? 5.511 -12.208 -13.998 1.00 98.25 344 ASN A CA 1
ATOM 2846 C C . ASN A 1 344 ? 4.810 -10.851 -13.782 1.00 98.25 344 ASN A C 1
ATOM 2848 O O . ASN A 1 344 ? 4.039 -10.705 -12.835 1.00 98.25 344 ASN A O 1
ATOM 2852 N N . VAL A 1 345 ? 5.074 -9.837 -14.615 1.00 98.50 345 VAL A N 1
ATOM 2853 C CA . VAL A 1 345 ? 4.376 -8.545 -14.520 1.00 98.50 345 VAL A CA 1
ATOM 2854 C C . VAL A 1 345 ? 2.969 -8.657 -15.097 1.00 98.50 345 VAL A C 1
ATOM 2856 O O . VAL A 1 345 ? 2.766 -9.152 -16.206 1.00 98.50 345 VAL A O 1
ATOM 2859 N N . HIS A 1 346 ? 1.982 -8.157 -14.357 1.00 97.62 346 HIS A N 1
ATOM 2860 C CA . HIS A 1 346 ? 0.595 -8.126 -14.810 1.00 97.62 346 HIS A CA 1
ATOM 2861 C C . HIS A 1 346 ? 0.298 -6.813 -15.544 1.00 97.62 346 HIS A C 1
ATOM 2863 O O . HIS A 1 346 ? 0.538 -5.735 -15.007 1.00 97.62 346 HIS A O 1
ATOM 2869 N N . PHE A 1 347 ? -0.245 -6.905 -16.759 1.00 97.50 347 PHE A N 1
ATOM 2870 C CA . PHE A 1 347 ? -0.622 -5.760 -17.601 1.00 97.50 347 PHE A CA 1
ATOM 2871 C C . PHE A 1 347 ? -2.118 -5.771 -17.963 1.00 97.50 347 PHE A C 1
ATOM 2873 O O . PHE A 1 347 ? -2.515 -5.291 -19.029 1.00 97.50 347 PHE A O 1
ATOM 2880 N N . VAL A 1 348 ? -2.982 -6.355 -17.123 1.00 97.88 348 VAL A N 1
ATOM 2881 C CA . VAL A 1 348 ? -4.402 -6.533 -17.459 1.00 97.88 348 VAL A CA 1
ATOM 2882 C C . VAL A 1 348 ? -5.048 -5.167 -17.683 1.00 97.88 348 VAL A C 1
ATOM 2884 O O . VAL A 1 348 ? -5.094 -4.335 -16.781 1.00 97.88 348 VAL A O 1
ATOM 2887 N N . GLN A 1 349 ? -5.572 -4.936 -18.891 1.00 97.88 349 GLN A N 1
ATOM 2888 C CA . GLN A 1 349 ? -6.189 -3.666 -19.305 1.00 97.88 349 GLN A CA 1
ATOM 2889 C C . GLN A 1 349 ? -5.243 -2.445 -19.282 1.00 97.88 349 GLN A C 1
ATOM 2891 O O . GLN A 1 349 ? -5.727 -1.317 -19.232 1.00 97.88 349 GLN A O 1
ATOM 2896 N N . ALA A 1 350 ? -3.920 -2.634 -19.307 1.00 97.88 350 ALA A N 1
ATOM 2897 C CA . ALA A 1 350 ? -2.971 -1.524 -19.393 1.00 97.88 350 ALA A CA 1
ATOM 2898 C C . ALA A 1 350 ? -3.015 -0.827 -20.768 1.00 97.88 350 ALA A C 1
ATOM 2900 O O . ALA A 1 350 ? -3.161 -1.470 -21.810 1.00 97.88 350 ALA A O 1
ATOM 2901 N N . CYS A 1 351 ? -2.842 0.494 -20.779 1.00 98.00 351 CYS A N 1
ATOM 2902 C CA . CYS A 1 351 ? -2.712 1.300 -21.990 1.00 98.00 351 CYS A CA 1
ATOM 2903 C C . CYS A 1 351 ? -1.250 1.294 -22.454 1.00 98.00 351 CYS A C 1
ATOM 2905 O O . CYS A 1 351 ? -0.438 2.032 -21.910 1.00 98.00 351 CYS A O 1
ATOM 2907 N N . LEU A 1 352 ? -0.926 0.474 -23.458 1.00 97.81 352 LEU A N 1
ATOM 2908 C CA . LEU A 1 352 ? 0.446 0.216 -23.932 1.00 97.81 352 LEU A CA 1
ATOM 2909 C C . LEU A 1 352 ? 0.709 0.692 -25.370 1.00 97.81 352 LEU A C 1
ATOM 2911 O O . LEU A 1 352 ? 1.638 0.225 -26.032 1.00 97.81 352 LEU A O 1
ATOM 2915 N N . ASN A 1 353 ? -0.117 1.604 -25.888 1.00 98.19 353 ASN A N 1
ATOM 2916 C CA . ASN A 1 353 ? 0.058 2.146 -27.236 1.00 98.19 353 ASN A CA 1
ATOM 2917 C C . ASN A 1 353 ? 1.489 2.678 -27.403 1.00 98.19 353 ASN A C 1
ATOM 2919 O O . ASN A 1 353 ? 1.968 3.429 -26.563 1.00 98.19 353 ASN A O 1
ATOM 2923 N N . LYS A 1 354 ? 2.187 2.291 -28.477 1.00 98.00 354 LYS A N 1
ATOM 2924 C CA . LYS A 1 354 ? 3.571 2.725 -28.769 1.00 98.00 354 LYS A CA 1
ATOM 2925 C C . LYS A 1 354 ? 4.617 2.392 -27.686 1.00 98.00 354 LYS A C 1
ATOM 2927 O O . LYS A 1 354 ? 5.723 2.924 -27.754 1.00 98.00 354 LYS A O 1
ATOM 2932 N N . ALA A 1 355 ? 4.313 1.531 -26.714 1.00 98.12 355 ALA A N 1
ATOM 2933 C CA . ALA A 1 355 ? 5.309 1.081 -25.748 1.00 98.12 355 ALA A CA 1
ATOM 2934 C C . ALA A 1 355 ? 6.381 0.215 -26.436 1.00 98.12 355 ALA A C 1
ATOM 2936 O O . ALA A 1 355 ? 6.074 -0.591 -27.319 1.00 98.12 355 ALA A O 1
ATOM 2937 N N . ASN A 1 356 ? 7.643 0.374 -26.035 1.00 98.56 356 ASN A N 1
ATOM 2938 C CA . ASN A 1 356 ? 8.769 -0.359 -26.617 1.00 98.56 356 ASN A CA 1
ATOM 2939 C C . ASN A 1 356 ? 9.244 -1.474 -25.678 1.00 98.56 356 ASN A C 1
ATOM 2941 O O . ASN A 1 356 ? 9.821 -1.188 -24.636 1.00 98.56 356 ASN A O 1
ATOM 2945 N N . PHE A 1 357 ? 9.070 -2.733 -26.080 1.00 98.50 357 PHE A N 1
ATOM 2946 C CA . PHE A 1 357 ? 9.485 -3.921 -25.319 1.00 98.50 357 PHE A CA 1
ATOM 2947 C C . PHE A 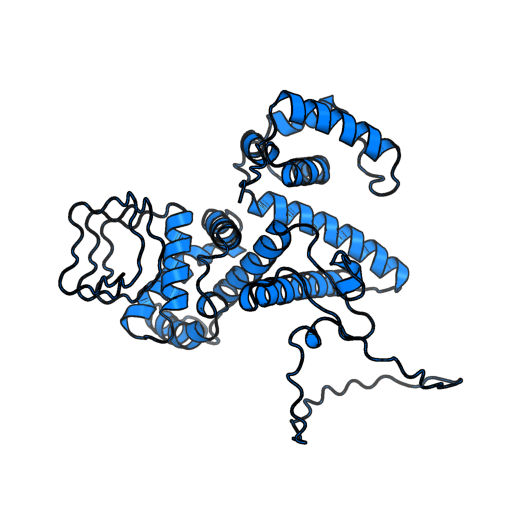1 357 ? 10.718 -4.630 -25.902 1.00 98.50 357 PHE A C 1
ATOM 2949 O O . PHE A 1 357 ? 10.931 -5.815 -25.650 1.00 98.50 357 PHE A O 1
ATOM 2956 N N . THR A 1 358 ? 11.526 -3.943 -26.716 1.00 98.69 358 THR A N 1
ATOM 2957 C CA . THR A 1 358 ? 12.702 -4.545 -27.366 1.00 98.69 358 THR A CA 1
ATOM 2958 C C . THR A 1 358 ? 13.610 -5.216 -26.331 1.00 98.69 358 THR A C 1
ATOM 2960 O O . THR A 1 358 ? 14.054 -4.572 -25.386 1.00 98.69 358 THR A O 1
ATOM 2963 N N . ASN A 1 359 ? 13.889 -6.512 -26.498 1.00 98.38 359 ASN A N 1
ATOM 2964 C CA . ASN A 1 359 ? 14.693 -7.336 -25.580 1.00 98.38 359 ASN A CA 1
ATOM 2965 C C . ASN A 1 359 ? 14.195 -7.400 -24.120 1.00 98.38 359 ASN A C 1
ATOM 2967 O O . ASN A 1 359 ? 14.965 -7.772 -23.235 1.00 98.38 359 ASN A O 1
ATOM 2971 N N . ALA A 1 360 ? 12.943 -7.037 -23.832 1.00 98.25 360 ALA A N 1
ATOM 2972 C CA . ALA A 1 360 ? 12.393 -7.199 -22.490 1.00 98.25 360 ALA A CA 1
ATOM 2973 C C . ALA A 1 360 ? 12.139 -8.687 -22.174 1.00 98.25 360 ALA A C 1
ATOM 2975 O O . ALA A 1 360 ? 11.630 -9.427 -23.019 1.00 98.25 360 ALA A O 1
ATOM 2976 N N . SER A 1 361 ? 12.452 -9.123 -20.951 1.00 98.06 361 SER A N 1
ATOM 2977 C CA . SER A 1 361 ? 12.044 -10.444 -20.448 1.00 98.06 361 SER A CA 1
ATOM 2978 C C . SER A 1 361 ? 10.617 -10.359 -19.913 1.00 98.06 361 SER A C 1
ATOM 2980 O O . SER A 1 361 ? 10.323 -9.463 -19.130 1.00 98.06 361 SER A O 1
ATOM 2982 N N . MET A 1 362 ? 9.733 -11.253 -20.358 1.00 96.00 362 MET A N 1
ATOM 2983 C CA . MET A 1 362 ? 8.307 -11.289 -19.992 1.00 96.00 362 MET A CA 1
ATOM 2984 C C . MET A 1 362 ? 7.843 -12.731 -19.727 1.00 96.00 362 MET A C 1
ATOM 2986 O O . MET A 1 362 ? 6.787 -13.154 -20.195 1.00 96.00 362 MET A O 1
ATOM 2990 N N . LYS A 1 363 ? 8.667 -13.533 -19.043 1.00 95.94 363 LYS A N 1
ATOM 2991 C CA . LYS A 1 363 ? 8.291 -14.905 -18.656 1.00 95.94 363 LYS A CA 1
ATOM 2992 C C . LYS A 1 363 ? 7.201 -14.833 -17.590 1.00 95.94 363 LYS A C 1
ATOM 2994 O O . LYS A 1 363 ? 7.315 -13.994 -16.706 1.00 95.94 363 LYS A O 1
ATOM 2999 N N . GLY A 1 364 ? 6.172 -15.672 -17.668 1.00 81.56 364 GLY A N 1
ATOM 3000 C CA . GLY A 1 364 ? 5.006 -15.616 -16.776 1.00 81.56 364 GLY A CA 1
ATOM 3001 C C . GLY A 1 364 ? 4.593 -16.960 -16.216 1.00 81.56 364 GLY A C 1
ATOM 3002 O O . GLY A 1 364 ? 5.151 -17.986 -16.676 1.00 81.56 364 GLY A O 1
#

Sequence (364 aa):
MSVIDLRPFSKKRINQYIDKFMKMNKKSKWNENLSWTTQQYAAALKKYPSLYKMMEEPFLLRMILTILPSFSKQYPLATKISKAQVYEAFNKQWIDSRVKKIANQLKEMHPQKIKFAFQQYCQELAFEMFIQGNQTAIENDKEYKKINICTKPDPTIEMEIKCVEKKSKNMNLTQNVWERYFNGDSIAKYVLRRVGDNEYQFLHKSCQEYYASQKIIFDIISWTSDMIDIDDQEFQKQFEQYIPNLSINCKLLNEEIGIIQFIAERIHDTNKIYTNLESRLFRIIKASKNSEHINIAAANAITILNSANVNMNDKDWSNIKIPGAILDRAFLEGTNFTNANLDNVHFVQACLNKANFTNASMKG